Protein AF-A0A7C7DD35-F1 (afdb_monomer)

Foldseek 3Di:
DDDDPVVLVVLVVVLVVVVVVVVVVVVVVCVPFPWDQFAPLSQKTKTWDFDDDDWDQFPVRDIRDGRQTEIEIDGDLLLLLVLQVPPDSDPRSVVVSLVSVLRRLVRLLCCLVPPPSNVSHFKYKYFDLPVVVLVLQVWDKAFDDCPPQLVVLVVVQVSVVSSHHPPDDRDPDGDSGTIMTMDTSVRSNVRDSPDDSPVPPPD

Solvent-accessible surface area (backbone atoms only — not comparable to full-atom values): 11422 Å² total; per-residue (Å²): 135,87,79,56,68,65,58,53,51,52,49,52,52,51,35,52,52,52,50,54,57,45,54,56,50,50,55,59,70,48,60,92,53,70,68,42,66,23,45,93,75,39,34,30,33,36,34,72,43,62,37,80,61,77,74,42,72,45,97,87,68,51,71,50,45,64,62,41,38,26,29,40,52,40,74,37,63,66,56,56,22,65,36,46,51,50,103,47,86,38,70,67,26,56,52,47,52,53,50,34,47,45,45,14,52,54,38,48,45,50,37,41,71,72,36,78,70,34,54,60,36,51,32,40,33,29,81,37,63,56,57,69,61,42,42,61,73,67,29,46,80,44,84,55,62,57,76,77,37,36,61,55,21,51,50,54,50,50,50,54,54,61,50,44,47,89,90,62,78,78,83,81,90,56,64,56,46,37,28,38,34,39,35,46,41,68,58,58,63,67,52,68,91,82,63,89,64,78,69,68,82,83,119

pLDDT: mean 77.62, std 16.75, range [30.3, 97.12]

Mean predicted aligned error: 9.49 Å

Secondary structure (DSSP, 8-state):
----HHHHHHHHHHHHHHHHHHHHHHHHHHTT---EEETTT--EEEEEEE--SS-EE-TTS-EE-TT-EEEEEEE-HHHHHHHH-SSS--HHHHHHHHHHHHHHHHHHHHHHHH-HHHHH--EEEEEES-HHHHHHTT-EEEEPPHHHHHHHHHHHHHHHHHHSPTTPPPPTT--SS-EEEEEEHHHHHH--SSSS-------

Sequence (203 aa):
MHHCGICQILERWFKRLARSAWNGVEARFETGRELIRCGRAGLIRLEPKSYKGPEVTLADGTVVKVGTPVAEMHLDSRKVVEAYGGEQQSIKGVLTLVRDLKESLDWIRAWLLEDPVGRNVRFIFAVTLLEKELRRLGFEIVHLPAWPWLSVGIYMRWLSYLYRPAGSPPPPGSSLVPKQAWMSRERFLSMSSSGNTWKLGLR

Structure (mmCIF, N/CA/C/O backbone):
data_AF-A0A7C7DD35-F1
#
_entry.id   AF-A0A7C7DD35-F1
#
loop_
_atom_site.group_PDB
_atom_site.id
_atom_site.type_symbol
_atom_site.label_atom_id
_atom_site.label_alt_id
_atom_site.label_comp_id
_atom_site.label_asym_id
_atom_site.label_entity_id
_atom_site.label_seq_id
_atom_site.pdbx_PDB_ins_code
_atom_site.Cartn_x
_atom_site.Cartn_y
_atom_site.Cartn_z
_atom_site.occupancy
_atom_site.B_iso_or_equiv
_atom_site.auth_seq_id
_atom_site.auth_comp_id
_atom_site.auth_asym_id
_atom_site.auth_atom_id
_atom_site.pdbx_PDB_model_num
ATOM 1 N N . MET A 1 1 ? 10.285 -11.732 -37.534 1.00 38.03 1 MET A N 1
ATOM 2 C CA . MET A 1 1 ? 9.421 -10.536 -37.399 1.00 38.03 1 MET A CA 1
ATOM 3 C C . MET A 1 1 ? 10.299 -9.326 -37.106 1.00 38.03 1 MET A C 1
ATOM 5 O O . MET A 1 1 ? 10.693 -9.118 -35.964 1.00 38.03 1 MET A O 1
ATOM 9 N N . HIS A 1 2 ? 10.677 -8.585 -38.149 1.00 38.53 2 HIS A N 1
ATOM 10 C CA . HIS A 1 2 ? 11.520 -7.394 -38.039 1.00 38.53 2 HIS A CA 1
ATOM 11 C C . HIS A 1 2 ? 10.771 -6.297 -37.269 1.00 38.53 2 HIS A C 1
ATOM 13 O O . HIS A 1 2 ? 9.760 -5.787 -37.742 1.00 38.53 2 HIS A O 1
ATOM 19 N N . HIS A 1 3 ? 11.236 -5.960 -36.065 1.00 51.09 3 HIS A N 1
ATOM 20 C CA . HIS A 1 3 ? 10.741 -4.794 -35.334 1.00 51.09 3 HIS A CA 1
ATOM 21 C C . HIS A 1 3 ? 11.310 -3.535 -36.001 1.00 51.09 3 HIS A C 1
ATOM 23 O O . HIS A 1 3 ? 12.516 -3.308 -35.986 1.00 51.09 3 HIS A O 1
ATOM 29 N N . CYS A 1 4 ? 10.445 -2.740 -36.632 1.00 60.47 4 CYS A N 1
ATOM 30 C CA . CYS A 1 4 ? 10.819 -1.497 -37.301 1.00 60.47 4 CYS A CA 1
ATOM 31 C C . CYS A 1 4 ? 11.337 -0.470 -36.276 1.00 60.47 4 CYS A C 1
ATOM 33 O O . CYS A 1 4 ? 10.602 -0.070 -35.369 1.00 60.47 4 CYS A O 1
ATOM 35 N N . GLY A 1 5 ? 12.587 -0.015 -36.427 1.00 56.69 5 GLY A N 1
ATOM 36 C CA . GLY A 1 5 ? 13.213 0.962 -35.522 1.00 56.69 5 GLY A CA 1
ATOM 37 C C . GLY A 1 5 ? 12.447 2.289 -35.426 1.00 56.69 5 GLY A C 1
ATOM 38 O O . GLY A 1 5 ? 12.417 2.911 -34.368 1.00 56.69 5 GLY A O 1
ATOM 39 N N . ILE A 1 6 ? 11.729 2.675 -36.485 1.00 63.78 6 ILE A N 1
ATOM 40 C CA . ILE A 1 6 ? 10.878 3.875 -36.510 1.00 63.78 6 ILE A CA 1
ATOM 41 C C . ILE A 1 6 ? 9.661 3.710 -35.587 1.00 63.78 6 ILE A C 1
ATOM 43 O O . ILE A 1 6 ? 9.337 4.632 -34.841 1.00 63.78 6 ILE A O 1
ATOM 47 N N . CYS A 1 7 ? 9.030 2.530 -35.547 1.00 56.62 7 CYS A N 1
ATOM 48 C CA . CYS A 1 7 ? 7.926 2.261 -34.618 1.00 56.62 7 CYS A CA 1
ATOM 49 C C . CYS A 1 7 ? 8.379 2.340 -33.156 1.00 56.62 7 CYS A C 1
ATOM 51 O O . CYS A 1 7 ? 7.660 2.893 -32.329 1.00 56.62 7 CYS A O 1
ATOM 53 N N . GLN A 1 8 ? 9.589 1.864 -32.840 1.00 57.47 8 GLN A N 1
ATOM 54 C CA . GLN A 1 8 ? 10.138 1.965 -31.484 1.00 57.47 8 GLN A CA 1
ATOM 55 C C . GLN A 1 8 ? 10.455 3.411 -31.086 1.00 57.47 8 GLN A C 1
ATOM 57 O O . GLN A 1 8 ? 10.252 3.795 -29.934 1.00 57.47 8 GLN A O 1
ATOM 62 N N . ILE A 1 9 ? 10.934 4.230 -32.026 1.00 61.72 9 ILE A N 1
ATOM 63 C CA . ILE A 1 9 ? 11.191 5.654 -31.787 1.00 61.72 9 ILE A CA 1
ATOM 64 C C . ILE A 1 9 ? 9.869 6.392 -31.547 1.00 61.72 9 ILE A C 1
ATOM 66 O O . ILE A 1 9 ? 9.741 7.095 -30.543 1.00 61.72 9 ILE A O 1
ATOM 70 N N . LEU A 1 10 ? 8.866 6.184 -32.403 1.00 62.69 10 LEU A N 1
ATOM 71 C CA . LEU A 1 10 ? 7.538 6.786 -32.251 1.00 62.69 10 LEU A CA 1
ATOM 72 C C . LEU A 1 10 ? 6.855 6.350 -30.944 1.00 62.69 10 LEU A C 1
ATOM 74 O O . LEU A 1 10 ? 6.297 7.189 -30.238 1.00 62.69 10 LEU A O 1
ATOM 78 N N . GLU A 1 11 ? 6.978 5.077 -30.554 1.00 65.81 11 GLU A N 1
ATOM 79 C CA . GLU A 1 11 ? 6.479 4.570 -29.269 1.00 65.81 11 GLU A CA 1
ATOM 80 C C . GLU A 1 11 ? 7.185 5.243 -28.080 1.00 65.81 11 GLU A C 1
ATOM 82 O O . GLU A 1 11 ? 6.531 5.645 -27.115 1.00 65.81 11 GLU A O 1
ATOM 87 N N . ARG A 1 12 ? 8.513 5.419 -28.142 1.00 65.12 12 ARG A N 1
ATOM 88 C CA . ARG A 1 12 ? 9.279 6.123 -27.099 1.00 65.12 12 ARG A CA 1
ATOM 89 C C . ARG A 1 12 ? 8.830 7.580 -26.961 1.00 65.12 12 ARG A C 1
ATOM 91 O O . ARG A 1 12 ? 8.668 8.046 -25.832 1.00 65.12 12 ARG A O 1
ATOM 98 N N . TRP A 1 13 ? 8.607 8.289 -28.068 1.00 64.81 13 TRP A N 1
ATOM 99 C CA . TRP A 1 13 ? 8.109 9.671 -28.059 1.00 64.81 13 TRP A CA 1
ATOM 100 C C . TRP A 1 13 ? 6.686 9.770 -27.510 1.00 64.81 13 TRP A C 1
ATOM 102 O O . TRP A 1 13 ? 6.440 10.569 -26.604 1.00 64.81 13 TRP A O 1
ATOM 112 N N . PHE A 1 14 ? 5.783 8.903 -27.969 1.00 70.94 14 PHE A N 1
ATOM 113 C CA . PHE A 1 14 ? 4.421 8.818 -27.448 1.00 70.94 14 PHE A CA 1
ATOM 114 C C . PHE A 1 14 ? 4.409 8.542 -25.940 1.00 70.94 14 PHE A C 1
ATOM 116 O O . PHE A 1 14 ? 3.783 9.284 -25.186 1.00 70.94 14 PHE A O 1
ATOM 123 N N . LYS A 1 15 ? 5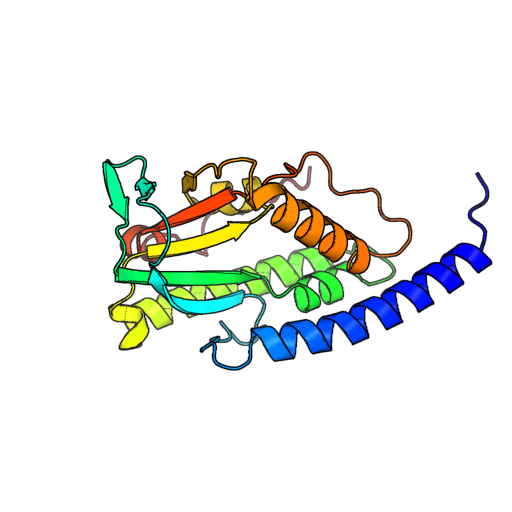.163 7.539 -25.467 1.00 67.38 15 LYS A N 1
ATOM 124 C CA . LYS A 1 15 ? 5.264 7.220 -24.034 1.00 67.38 15 LYS A CA 1
ATOM 125 C C . LYS A 1 15 ? 5.837 8.384 -23.226 1.00 67.38 15 LYS A C 1
ATOM 127 O O . LYS A 1 15 ? 5.373 8.629 -22.117 1.00 67.38 15 LYS A O 1
ATOM 132 N N . ARG A 1 16 ? 6.824 9.122 -23.750 1.00 68.44 16 ARG A N 1
ATOM 133 C CA . ARG A 1 16 ? 7.363 10.323 -23.081 1.00 68.44 16 ARG A CA 1
ATOM 134 C C . ARG A 1 16 ? 6.305 11.417 -22.936 1.00 68.44 16 ARG A C 1
ATOM 136 O O . ARG A 1 16 ? 6.149 11.938 -21.834 1.00 68.44 16 ARG A O 1
ATOM 143 N N . LEU A 1 17 ? 5.574 11.727 -24.007 1.00 68.69 17 LEU A N 1
ATOM 144 C CA . LEU A 1 17 ? 4.510 12.736 -23.986 1.00 68.69 17 LEU A CA 1
ATOM 145 C C . LEU A 1 17 ? 3.353 12.316 -23.071 1.00 68.69 17 LEU A C 1
ATOM 147 O O . LEU A 1 17 ? 2.938 13.097 -22.218 1.00 68.69 17 LEU A O 1
ATOM 151 N N . ALA A 1 18 ? 2.906 11.063 -23.170 1.00 68.94 18 ALA A N 1
ATOM 152 C CA . ALA A 1 18 ? 1.851 10.509 -22.328 1.00 68.94 18 ALA A CA 1
ATOM 153 C C . ALA A 1 18 ? 2.235 10.508 -20.840 1.00 68.94 18 ALA A C 1
ATOM 155 O O . ALA A 1 18 ? 1.423 10.908 -20.012 1.00 68.94 18 ALA A O 1
ATOM 156 N N . ARG A 1 19 ? 3.479 10.145 -20.487 1.00 67.12 19 ARG A N 1
ATOM 157 C CA . ARG A 1 19 ? 3.974 10.239 -19.100 1.00 67.12 19 ARG A CA 1
ATOM 158 C C . ARG A 1 19 ? 4.016 11.679 -18.594 1.00 67.12 19 ARG A C 1
ATOM 160 O O . ARG A 1 19 ? 3.663 11.920 -17.449 1.00 67.12 19 ARG A O 1
ATOM 167 N N . SER A 1 20 ? 4.427 12.632 -19.431 1.00 66.56 20 SER A N 1
ATOM 168 C CA . SER A 1 20 ? 4.453 14.050 -19.051 1.00 66.56 20 SER A CA 1
ATOM 169 C C . SER A 1 20 ? 3.045 14.589 -18.779 1.00 66.56 20 SER A C 1
ATOM 171 O O . SER A 1 20 ? 2.794 15.167 -17.723 1.00 66.56 20 SER A O 1
ATOM 173 N N . ALA A 1 21 ? 2.101 14.321 -19.688 1.00 62.81 21 ALA A N 1
ATOM 174 C CA . ALA A 1 21 ? 0.696 14.686 -19.514 1.00 62.81 21 ALA A CA 1
ATOM 175 C C . ALA A 1 21 ? 0.090 14.021 -18.268 1.00 62.81 21 ALA A C 1
ATOM 177 O O . ALA A 1 21 ? -0.607 14.665 -17.485 1.00 62.81 21 ALA A O 1
ATOM 178 N N . TRP A 1 22 ? 0.420 12.749 -18.045 1.00 66.75 22 TRP A N 1
ATOM 179 C CA . TRP A 1 22 ? -0.024 11.992 -16.885 1.00 66.75 22 TRP A CA 1
ATOM 180 C C . TRP A 1 22 ? 0.507 12.558 -15.561 1.00 66.75 22 TRP A C 1
ATOM 182 O O . TRP A 1 22 ? -0.261 12.723 -14.618 1.00 66.75 22 TRP A O 1
ATOM 192 N N . ASN A 1 23 ? 1.780 12.953 -15.504 1.00 64.75 23 ASN A N 1
ATOM 193 C CA . ASN A 1 23 ? 2.362 13.577 -14.315 1.00 64.75 23 ASN A CA 1
ATOM 194 C C . ASN A 1 23 ? 1.616 14.861 -13.905 1.00 64.75 23 ASN A C 1
ATOM 196 O O . ASN A 1 23 ? 1.518 15.154 -12.715 1.00 64.75 23 ASN A O 1
ATOM 200 N N . GLY A 1 24 ? 1.080 15.610 -14.876 1.00 58.94 24 GLY A N 1
ATOM 201 C CA . GLY A 1 24 ? 0.240 16.783 -14.618 1.00 58.94 24 GLY A CA 1
ATOM 202 C C . GLY A 1 24 ? -1.140 16.429 -14.052 1.00 58.94 24 GLY A C 1
ATOM 203 O O . GLY A 1 24 ? -1.655 17.144 -13.194 1.00 58.94 24 GLY A O 1
ATOM 204 N N . VAL A 1 25 ? -1.721 15.305 -14.484 1.00 61.03 25 VAL A N 1
ATOM 205 C CA . VAL A 1 25 ? -2.982 14.772 -13.944 1.00 61.03 25 VAL A CA 1
ATOM 206 C C . VAL A 1 25 ? -2.782 14.246 -12.521 1.00 61.03 25 VAL A C 1
ATOM 208 O O . VAL A 1 25 ? -3.552 14.619 -11.639 1.00 61.03 25 VAL A O 1
ATOM 211 N N . GLU A 1 26 ? -1.720 13.472 -12.265 1.00 62.16 26 GLU A N 1
ATOM 212 C CA . GLU A 1 26 ? -1.330 13.043 -10.911 1.00 62.16 26 GLU A CA 1
ATOM 213 C C . GLU A 1 26 ? -1.175 14.241 -9.977 1.00 62.16 26 GLU A C 1
ATOM 215 O O . GLU A 1 26 ? -1.833 14.283 -8.945 1.00 62.16 26 GLU A O 1
ATOM 220 N N . ALA A 1 27 ? -0.409 15.264 -10.374 1.00 60.44 27 ALA A N 1
ATOM 221 C CA . ALA A 1 27 ? -0.212 16.460 -9.554 1.00 60.44 27 ALA A CA 1
ATOM 222 C C . ALA A 1 27 ? -1.542 17.136 -9.165 1.00 60.44 27 ALA A C 1
ATOM 224 O O . ALA A 1 27 ? -1.690 17.649 -8.055 1.00 60.44 27 ALA A O 1
ATOM 225 N N . ARG A 1 28 ? -2.542 17.092 -10.054 1.00 56.91 28 ARG A N 1
ATOM 226 C CA . ARG A 1 28 ? -3.875 17.658 -9.819 1.00 56.91 28 ARG A CA 1
ATOM 227 C C . ARG A 1 28 ? -4.762 16.769 -8.935 1.00 56.91 28 ARG A C 1
ATOM 229 O O . ARG A 1 28 ? -5.548 17.306 -8.166 1.00 56.91 28 ARG A O 1
ATOM 236 N N . PHE A 1 29 ? -4.620 15.443 -9.000 1.00 56.66 29 PHE A N 1
ATOM 237 C CA . PHE A 1 29 ? -5.298 14.492 -8.099 1.00 56.66 29 PHE A CA 1
ATOM 238 C C . PHE A 1 29 ? -4.679 14.434 -6.696 1.00 56.66 29 PHE A C 1
ATOM 240 O O . PHE A 1 29 ? -5.382 14.147 -5.725 1.00 56.66 29 PHE A O 1
ATOM 247 N N . GLU A 1 30 ? -3.376 14.688 -6.599 1.00 61.09 30 GLU A N 1
ATOM 248 C CA . GLU A 1 30 ? -2.624 14.789 -5.344 1.00 61.09 30 GLU A CA 1
ATOM 249 C C . GLU A 1 30 ? -2.882 16.125 -4.630 1.00 61.09 30 GLU A C 1
ATOM 251 O O . GLU A 1 30 ? -2.682 16.232 -3.421 1.00 61.09 30 GLU A O 1
ATOM 256 N N . THR A 1 31 ? -3.372 17.139 -5.351 1.00 55.72 31 THR A N 1
ATOM 257 C CA . THR A 1 31 ? -3.719 18.441 -4.774 1.00 55.72 31 THR A CA 1
ATOM 258 C C . THR A 1 31 ? -4.831 18.269 -3.733 1.00 55.72 31 THR A C 1
ATOM 260 O O . THR A 1 31 ? -5.957 17.902 -4.064 1.00 55.72 31 THR A O 1
ATOM 263 N N . GLY A 1 32 ? -4.510 18.538 -2.464 1.00 60.88 32 GLY A N 1
ATOM 264 C CA . GLY A 1 32 ? -5.439 18.403 -1.336 1.00 60.88 32 GLY A CA 1
ATOM 265 C C . GLY A 1 32 ? -5.465 17.021 -0.673 1.00 60.88 32 GLY A C 1
ATOM 266 O O . GLY A 1 32 ? -6.264 16.820 0.240 1.00 60.88 32 GLY A O 1
ATOM 267 N N . ARG A 1 33 ? -4.606 16.079 -1.091 1.00 71.00 33 ARG A N 1
ATOM 268 C CA . ARG A 1 33 ? -4.376 14.817 -0.370 1.00 71.00 33 ARG A CA 1
ATOM 269 C C . ARG A 1 33 ? -3.113 14.915 0.472 1.00 71.00 33 ARG A C 1
ATOM 271 O O . ARG A 1 33 ? -2.061 15.317 -0.020 1.00 71.00 33 ARG A O 1
ATOM 278 N N . GLU A 1 34 ? -3.200 14.490 1.724 1.00 76.38 34 GLU A N 1
ATOM 279 C CA . GLU A 1 34 ? -2.037 14.371 2.599 1.00 76.38 34 GLU A CA 1
ATOM 280 C C . GLU A 1 34 ? -1.314 13.050 2.298 1.00 76.38 34 GLU A C 1
ATOM 282 O O . GLU A 1 34 ? -1.583 12.010 2.896 1.00 76.38 34 GLU A O 1
ATOM 287 N N . LEU A 1 35 ? -0.447 13.076 1.280 1.00 84.00 35 LEU A N 1
ATOM 288 C CA . LEU A 1 35 ? 0.368 11.926 0.892 1.00 84.00 35 LEU A CA 1
ATOM 289 C C . LEU A 1 35 ? 1.715 11.956 1.607 1.00 84.00 35 LEU A C 1
ATOM 291 O O . LEU A 1 35 ? 2.578 12.790 1.324 1.00 84.00 35 LEU A O 1
ATOM 295 N N . ILE A 1 36 ? 1.919 10.984 2.484 1.00 89.75 36 ILE A N 1
ATOM 296 C CA . ILE A 1 36 ? 3.150 10.806 3.244 1.00 89.75 36 ILE A CA 1
ATOM 297 C C . ILE A 1 36 ? 4.087 9.896 2.451 1.00 89.75 36 ILE A C 1
ATOM 299 O O . ILE A 1 36 ? 3.720 8.785 2.069 1.00 89.75 36 ILE A O 1
ATOM 303 N N . ARG A 1 37 ? 5.316 10.351 2.192 1.00 89.81 37 ARG A N 1
ATOM 304 C CA . ARG A 1 37 ? 6.352 9.515 1.567 1.00 89.81 37 ARG A CA 1
ATOM 305 C C . ARG A 1 37 ? 6.958 8.587 2.613 1.00 89.81 37 ARG A C 1
ATOM 307 O O . ARG A 1 37 ? 7.508 9.059 3.604 1.00 89.81 37 ARG A O 1
ATOM 314 N N . CYS A 1 38 ? 6.884 7.281 2.375 1.00 90.69 38 CYS A N 1
ATOM 315 C CA . CYS A 1 38 ? 7.353 6.284 3.331 1.00 90.69 38 CYS A CA 1
ATOM 316 C C . CYS A 1 38 ? 8.806 5.890 3.053 1.00 90.69 38 CYS A C 1
ATOM 318 O O . CYS A 1 38 ? 9.100 5.231 2.050 1.00 90.69 38 CYS A O 1
ATOM 320 N N . GLY A 1 39 ? 9.708 6.242 3.969 1.00 88.88 39 GLY A N 1
ATOM 321 C CA . GLY A 1 39 ? 11.139 5.960 3.846 1.00 88.88 39 GLY A CA 1
ATOM 322 C C . GLY A 1 39 ? 11.851 6.866 2.837 1.00 88.88 39 GLY A C 1
ATOM 323 O O . GLY A 1 39 ? 11.234 7.700 2.169 1.00 88.88 39 GLY A O 1
ATOM 324 N N . ARG A 1 40 ? 13.174 6.710 2.710 1.00 86.94 40 ARG A N 1
ATOM 325 C CA . ARG A 1 40 ? 13.992 7.590 1.854 1.00 86.94 40 ARG A CA 1
ATOM 326 C C . ARG A 1 40 ? 13.767 7.333 0.370 1.00 86.94 40 ARG A C 1
ATOM 328 O O . ARG A 1 40 ? 13.779 8.274 -0.418 1.00 86.94 40 ARG A O 1
ATOM 335 N N . ALA A 1 41 ? 13.543 6.075 -0.004 1.00 83.56 41 ALA A N 1
ATOM 336 C CA . ALA A 1 41 ? 13.279 5.697 -1.389 1.00 83.56 41 ALA A CA 1
ATOM 337 C C . ALA A 1 41 ? 11.935 6.239 -1.911 1.00 83.56 41 ALA A C 1
ATOM 339 O O . ALA A 1 41 ? 11.797 6.494 -3.109 1.00 83.56 41 ALA A O 1
ATOM 340 N N . GLY A 1 42 ? 10.952 6.426 -1.018 1.00 86.62 42 GLY A N 1
ATOM 341 C CA . GLY A 1 42 ? 9.623 6.929 -1.367 1.00 86.62 42 GLY A CA 1
ATOM 342 C C . GLY A 1 42 ? 8.851 6.021 -2.329 1.00 86.62 42 GLY A C 1
ATOM 343 O O . GLY A 1 42 ? 8.047 6.521 -3.111 1.00 86.62 42 GLY A O 1
ATOM 344 N N . LEU A 1 43 ? 9.111 4.707 -2.307 1.00 88.62 43 LEU A N 1
ATOM 345 C CA . LEU A 1 43 ? 8.428 3.740 -3.172 1.00 88.62 43 LEU A CA 1
ATOM 346 C C . LEU A 1 43 ? 6.942 3.614 -2.815 1.00 88.62 43 LEU A C 1
ATOM 348 O O . LEU A 1 43 ? 6.110 3.445 -3.703 1.00 88.62 43 LEU A O 1
ATOM 352 N N . ILE A 1 44 ? 6.610 3.698 -1.526 1.00 91.50 44 ILE A N 1
ATOM 353 C CA . ILE A 1 44 ? 5.228 3.756 -1.053 1.00 91.50 44 ILE A CA 1
ATOM 354 C C . ILE A 1 44 ? 4.880 5.186 -0.648 1.00 91.50 44 ILE A C 1
ATOM 356 O O . ILE A 1 44 ? 5.658 5.871 0.026 1.00 91.50 44 ILE A O 1
ATOM 360 N N . ARG A 1 45 ? 3.668 5.598 -1.020 1.00 92.00 45 ARG A N 1
ATOM 361 C CA . ARG A 1 45 ? 2.995 6.777 -0.481 1.00 92.00 45 ARG A CA 1
ATOM 362 C C . ARG A 1 45 ? 1.786 6.339 0.331 1.00 92.00 45 ARG A C 1
ATOM 364 O O . ARG A 1 45 ? 1.032 5.473 -0.107 1.00 92.00 45 ARG A O 1
ATOM 371 N N . LEU A 1 46 ? 1.608 6.938 1.498 1.00 93.44 46 LEU A N 1
ATOM 372 C CA . LEU A 1 46 ? 0.520 6.620 2.410 1.00 93.44 46 LEU A CA 1
ATOM 373 C C . LEU A 1 46 ? -0.450 7.795 2.497 1.00 93.44 46 LEU A C 1
ATOM 375 O O . LEU A 1 46 ? -0.020 8.935 2.639 1.00 93.44 46 LEU A O 1
ATOM 379 N N . GLU A 1 47 ? -1.744 7.511 2.420 1.00 94.25 47 GLU A N 1
ATOM 380 C CA . GLU A 1 47 ? -2.820 8.495 2.555 1.00 94.25 47 GLU A CA 1
ATOM 381 C C . GLU A 1 47 ? -3.672 8.147 3.787 1.00 94.25 47 GLU A C 1
ATOM 383 O O . GLU A 1 47 ? -4.575 7.303 3.690 1.00 94.25 47 GLU A O 1
ATOM 388 N N . PRO A 1 48 ? -3.401 8.745 4.960 1.00 94.94 48 PRO A N 1
ATOM 389 C CA . PRO A 1 48 ? -4.275 8.618 6.119 1.00 94.94 48 PRO A CA 1
ATOM 390 C C . PRO A 1 48 ? -5.614 9.305 5.841 1.00 94.94 48 PRO A C 1
ATOM 392 O O . PRO A 1 48 ? -5.656 10.456 5.409 1.00 94.94 48 PRO A O 1
ATOM 395 N N . LYS A 1 49 ? -6.727 8.610 6.079 1.00 93.94 49 LYS A N 1
ATOM 396 C CA . LYS A 1 49 ? -8.073 9.158 5.869 1.00 93.94 49 LYS A CA 1
ATOM 397 C C . LYS A 1 49 ? -9.151 8.393 6.622 1.00 93.94 49 LYS A C 1
ATOM 399 O O . LYS A 1 49 ? -8.959 7.265 7.061 1.00 93.94 49 LYS A O 1
ATOM 404 N N . SER A 1 50 ? -10.340 8.979 6.696 1.00 94.50 50 SER A N 1
ATOM 405 C CA . SER A 1 50 ? -11.552 8.249 7.069 1.00 94.50 50 SER A CA 1
ATOM 406 C C . SER A 1 50 ? -12.077 7.453 5.876 1.00 94.50 50 SER A C 1
ATOM 408 O O . SER A 1 50 ? -12.234 7.995 4.778 1.00 94.50 50 SER A O 1
ATOM 410 N N . TYR A 1 51 ? -12.378 6.174 6.087 1.00 93.75 51 TYR A N 1
ATOM 411 C CA . TYR A 1 51 ? -12.940 5.304 5.062 1.00 93.75 51 TYR A CA 1
ATOM 412 C C . TYR A 1 51 ? -14.325 5.796 4.611 1.00 93.75 51 TYR A C 1
ATOM 414 O O . TYR A 1 51 ? -15.172 6.125 5.438 1.00 93.75 51 TYR A O 1
ATOM 422 N N . LYS A 1 52 ? -14.559 5.850 3.295 1.00 88.62 52 LYS A N 1
ATOM 423 C CA . LYS A 1 52 ? -15.817 6.333 2.684 1.00 88.62 52 LYS A CA 1
ATOM 424 C C . LYS A 1 52 ? -16.474 5.312 1.743 1.00 88.62 52 LYS A C 1
ATOM 426 O O . LYS A 1 52 ? -17.422 5.656 1.048 1.00 88.62 52 LYS A O 1
ATOM 431 N N . GLY A 1 53 ? -15.933 4.096 1.658 1.00 86.00 53 GLY A N 1
ATOM 432 C CA . GLY A 1 53 ? -16.444 3.052 0.768 1.00 86.00 53 GLY A CA 1
ATOM 433 C C . GLY A 1 53 ? -17.542 2.188 1.407 1.00 86.00 53 GLY A C 1
ATOM 434 O O . GLY A 1 53 ? -17.895 2.405 2.567 1.00 86.00 53 GLY A O 1
ATOM 435 N N . PRO A 1 54 ? -18.065 1.193 0.664 1.00 88.00 54 PRO A N 1
ATOM 436 C CA . PRO A 1 54 ? -18.997 0.191 1.187 1.00 88.00 54 PRO A CA 1
ATOM 437 C C . PRO A 1 54 ? -18.398 -0.582 2.364 1.00 88.00 54 PRO A C 1
ATOM 439 O O . PRO A 1 54 ? -17.179 -0.711 2.439 1.00 88.00 54 PRO A O 1
ATOM 442 N N . GLU A 1 55 ? -19.226 -1.130 3.253 1.00 92.69 55 GLU A N 1
ATOM 443 C CA . GLU A 1 55 ? -18.713 -1.970 4.339 1.00 92.69 55 GLU A CA 1
ATOM 444 C C . GLU A 1 55 ? -17.897 -3.149 3.791 1.00 92.69 55 GLU A C 1
ATOM 446 O O . GLU A 1 55 ? -18.277 -3.790 2.808 1.00 92.69 55 GLU A O 1
ATOM 451 N N . VAL A 1 56 ? -16.758 -3.411 4.430 1.00 91.69 56 VAL A N 1
ATOM 452 C CA . VAL A 1 56 ? -15.872 -4.523 4.078 1.00 91.69 56 VAL A CA 1
ATOM 453 C C . VAL A 1 56 ? -15.770 -5.454 5.271 1.00 91.69 56 VAL A C 1
ATOM 455 O O . VAL A 1 56 ? -15.326 -5.041 6.338 1.00 91.69 56 VAL A O 1
ATOM 458 N N . THR A 1 57 ? -16.158 -6.712 5.084 1.00 92.06 57 THR A N 1
ATOM 459 C CA . THR A 1 57 ? -15.971 -7.768 6.082 1.00 92.06 57 THR A CA 1
ATOM 460 C C . THR A 1 57 ? -14.692 -8.531 5.772 1.00 92.06 57 THR A C 1
ATOM 462 O O . THR A 1 57 ? -14.551 -9.080 4.680 1.00 92.06 57 THR A O 1
ATOM 465 N N . LEU A 1 58 ? -13.773 -8.540 6.732 1.00 90.69 58 LEU A N 1
ATOM 466 C CA . LEU A 1 58 ? -12.540 -9.316 6.691 1.00 90.69 58 LEU A CA 1
ATOM 467 C C . LEU A 1 58 ? -12.800 -10.771 7.115 1.00 90.69 58 LEU A C 1
ATOM 469 O O . LEU A 1 58 ? -13.832 -11.089 7.711 1.00 90.69 58 LEU A O 1
ATOM 473 N N . ALA A 1 59 ? -11.856 -11.662 6.837 1.00 86.31 59 ALA A N 1
ATOM 474 C CA . ALA A 1 59 ? -11.972 -13.104 7.032 1.00 86.31 59 ALA A CA 1
ATOM 475 C C . ALA A 1 59 ? -12.117 -13.503 8.507 1.00 86.31 59 ALA A C 1
ATOM 477 O O . ALA A 1 59 ? -12.640 -14.574 8.802 1.00 86.31 59 ALA A O 1
ATOM 478 N N . ASP A 1 60 ? -11.674 -12.648 9.428 1.00 84.75 60 ASP A N 1
ATOM 479 C CA . ASP A 1 60 ? -11.851 -12.812 10.874 1.00 84.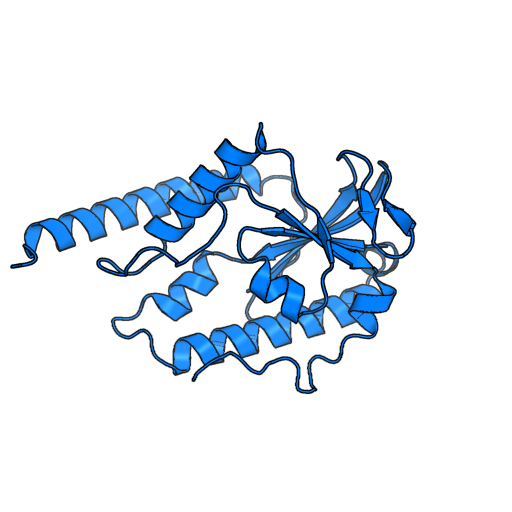75 60 ASP A CA 1
ATOM 480 C C . ASP A 1 60 ? -13.204 -12.278 11.392 1.00 84.75 60 ASP A C 1
ATOM 482 O O . ASP A 1 60 ? -13.460 -12.303 12.595 1.00 84.75 60 ASP A O 1
ATOM 486 N N . GLY A 1 61 ? -14.077 -11.805 10.497 1.00 87.75 61 GLY A N 1
ATOM 487 C CA . GLY A 1 61 ? -15.372 -11.208 10.826 1.00 87.75 61 GLY A CA 1
ATOM 488 C C . GLY A 1 61 ? -15.306 -9.714 11.152 1.00 87.75 61 GLY A C 1
ATOM 489 O O . GLY A 1 61 ? -16.347 -9.098 11.393 1.00 87.75 61 GLY A O 1
ATOM 490 N N . THR A 1 62 ? -14.120 -9.100 11.137 1.00 90.56 62 THR A N 1
ATOM 491 C CA . THR A 1 62 ? -13.971 -7.660 11.369 1.00 90.56 62 THR A CA 1
ATOM 492 C C . THR A 1 62 ? -14.644 -6.867 10.255 1.00 90.56 62 THR A C 1
ATOM 494 O O . THR A 1 62 ? -14.375 -7.078 9.076 1.00 90.56 62 THR A O 1
ATOM 497 N N . VAL A 1 63 ? -15.493 -5.906 10.625 1.00 93.44 63 VAL A N 1
ATOM 498 C CA . VAL A 1 63 ? -16.196 -5.043 9.667 1.00 93.44 63 VAL A CA 1
ATOM 499 C C . VAL A 1 63 ? -15.564 -3.655 9.638 1.00 93.44 63 VAL A C 1
ATOM 501 O O . VAL A 1 63 ? -15.569 -2.933 10.639 1.00 93.44 63 VAL A O 1
ATOM 504 N N . VAL A 1 64 ? -15.062 -3.257 8.472 1.00 94.62 64 VAL A N 1
ATOM 505 C CA . VAL A 1 64 ? -14.604 -1.895 8.192 1.00 94.62 64 VAL A CA 1
ATOM 506 C C . VAL A 1 64 ? -15.800 -1.062 7.740 1.00 94.62 64 VAL A C 1
ATOM 508 O O . VAL A 1 64 ? -16.370 -1.298 6.675 1.00 94.62 64 VAL A O 1
ATOM 511 N N . LYS A 1 65 ? -16.176 -0.074 8.556 1.00 95.25 65 LYS A N 1
ATOM 512 C CA . LYS A 1 65 ? -17.332 0.804 8.320 1.00 95.25 65 LYS A CA 1
ATOM 513 C C . LYS A 1 65 ? -16.914 2.186 7.843 1.00 95.25 65 LYS A C 1
ATOM 515 O O . LYS A 1 65 ? -15.776 2.610 8.064 1.00 95.25 65 LYS A O 1
ATOM 520 N N . VAL A 1 66 ? -17.850 2.920 7.246 1.00 95.19 66 VAL A N 1
ATOM 521 C CA . VAL A 1 66 ? -17.668 4.345 6.932 1.00 95.19 66 VAL A CA 1
ATOM 522 C C . VAL A 1 66 ? -17.215 5.104 8.185 1.00 95.19 66 VAL A C 1
ATOM 524 O O . VAL A 1 66 ? -17.693 4.848 9.288 1.00 95.19 66 VAL A O 1
ATOM 527 N N . GLY A 1 67 ? -16.252 6.008 8.023 1.00 94.25 67 GLY A N 1
ATOM 528 C CA . GLY A 1 67 ? -15.646 6.771 9.114 1.00 94.25 67 GLY A CA 1
ATOM 529 C C . GLY A 1 67 ? -14.457 6.082 9.788 1.00 94.25 67 GLY A C 1
ATOM 530 O O . GLY A 1 67 ? -13.694 6.760 10.472 1.00 94.25 67 GLY A O 1
ATOM 531 N N . THR A 1 68 ? -14.238 4.780 9.559 1.00 96.69 68 THR A N 1
ATOM 532 C CA . THR A 1 68 ? -13.090 4.060 10.137 1.00 96.69 68 THR A CA 1
ATOM 533 C C . THR A 1 68 ? -11.777 4.727 9.712 1.00 96.69 68 THR A C 1
ATOM 535 O O . THR A 1 68 ? -11.580 4.930 8.511 1.00 96.69 68 THR A O 1
ATOM 538 N N . PRO A 1 69 ? -10.868 5.063 10.646 1.00 97.12 69 PRO A N 1
ATOM 539 C CA . PRO A 1 69 ? -9.552 5.581 10.296 1.00 97.12 69 PRO A CA 1
ATOM 540 C C . PRO A 1 69 ? -8.726 4.514 9.577 1.00 97.12 69 PRO A C 1
ATOM 542 O O . PRO A 1 69 ? -8.483 3.425 10.109 1.00 97.12 69 PRO A O 1
ATOM 545 N N . VAL A 1 70 ? -8.294 4.825 8.364 1.00 96.94 70 VAL A N 1
ATOM 546 C CA . VAL A 1 70 ? -7.536 3.926 7.496 1.00 96.94 70 VAL A CA 1
ATOM 547 C C . VAL A 1 70 ? -6.347 4.653 6.887 1.00 96.94 70 VAL A C 1
ATOM 549 O O . VAL A 1 70 ? -6.333 5.878 6.788 1.00 96.94 70 VAL A O 1
ATOM 552 N N . ALA A 1 71 ? -5.357 3.891 6.445 1.00 96.56 71 ALA A N 1
ATOM 553 C CA . ALA A 1 71 ? -4.259 4.393 5.639 1.00 96.56 71 ALA A CA 1
ATOM 554 C C . ALA A 1 71 ? -4.273 3.683 4.284 1.00 96.56 71 ALA A C 1
ATOM 556 O O . ALA A 1 71 ? -4.104 2.462 4.220 1.00 96.56 71 ALA A O 1
ATOM 557 N N . GLU A 1 72 ? -4.508 4.431 3.204 1.00 95.31 72 GLU A N 1
ATOM 558 C CA . GLU A 1 72 ? -4.406 3.868 1.857 1.00 95.31 72 GLU A CA 1
ATOM 559 C C . GLU A 1 72 ? -2.950 3.872 1.398 1.00 95.31 72 GLU A C 1
ATOM 561 O O . GLU A 1 72 ? -2.274 4.899 1.416 1.00 95.31 72 GLU A O 1
ATOM 566 N N . MET A 1 73 ? -2.476 2.705 0.989 1.00 94.06 73 MET A N 1
ATOM 567 C CA . MET A 1 73 ? -1.131 2.467 0.510 1.00 94.06 73 MET A CA 1
ATOM 568 C C . MET A 1 73 ? -1.108 2.524 -1.016 1.00 94.06 73 MET A C 1
ATOM 570 O O . MET A 1 73 ? -1.730 1.707 -1.697 1.00 94.06 73 MET A O 1
ATOM 574 N N . HIS A 1 74 ? -0.325 3.458 -1.544 1.00 89.69 74 HIS A N 1
ATOM 575 C CA . HIS A 1 74 ? -0.123 3.673 -2.972 1.00 89.69 74 HIS A CA 1
ATOM 576 C C . HIS A 1 74 ? 1.316 3.338 -3.352 1.00 89.69 74 HIS A C 1
ATOM 578 O O . HIS A 1 74 ? 2.257 3.711 -2.653 1.00 89.69 74 HIS A O 1
ATOM 584 N N . LEU A 1 75 ? 1.494 2.653 -4.479 1.00 85.50 75 LEU A N 1
ATOM 585 C CA . LEU A 1 75 ? 2.813 2.365 -5.038 1.00 85.50 75 LEU A CA 1
ATOM 586 C C . LEU A 1 75 ? 3.203 3.470 -6.024 1.00 85.50 75 LEU A C 1
ATOM 588 O O . LEU A 1 75 ? 2.449 3.757 -6.954 1.00 85.50 75 LEU A O 1
ATOM 592 N N . ASP A 1 76 ? 4.385 4.060 -5.854 1.00 83.00 76 ASP A N 1
ATOM 593 C CA . ASP A 1 76 ? 4.902 5.068 -6.777 1.00 83.00 76 ASP A CA 1
ATOM 594 C C . ASP A 1 76 ? 5.321 4.404 -8.096 1.00 83.00 76 ASP A C 1
ATOM 596 O O . ASP A 1 76 ? 6.374 3.768 -8.220 1.00 83.00 76 ASP A O 1
ATOM 600 N N . SER A 1 77 ? 4.459 4.551 -9.099 1.00 73.00 77 SER A N 1
ATOM 601 C CA . SER A 1 77 ? 4.643 3.974 -10.427 1.00 73.00 77 SER A CA 1
ATOM 602 C C . SER A 1 77 ? 5.938 4.450 -11.093 1.00 73.00 77 SER A C 1
ATOM 604 O O . SER A 1 77 ? 6.566 3.669 -11.807 1.00 73.00 77 SER A O 1
ATOM 606 N N . ARG A 1 78 ? 6.405 5.678 -10.823 1.00 73.19 78 ARG A N 1
ATOM 607 C CA . ARG A 1 78 ? 7.645 6.220 -11.404 1.00 73.19 78 ARG A CA 1
ATOM 608 C C . ARG A 1 78 ? 8.862 5.483 -10.860 1.00 73.19 78 ARG A C 1
ATOM 610 O O . ARG A 1 78 ? 9.740 5.125 -11.639 1.00 7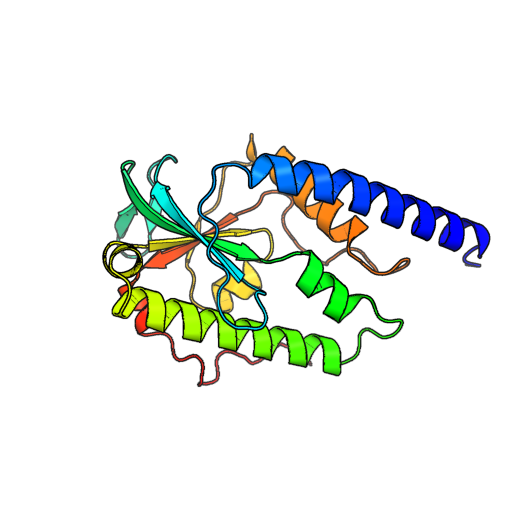3.19 78 ARG A O 1
ATOM 617 N N . LYS A 1 79 ? 8.880 5.172 -9.560 1.00 77.12 79 LYS A N 1
ATOM 618 C CA . LYS A 1 79 ? 9.961 4.396 -8.923 1.00 77.12 79 LYS A CA 1
ATOM 619 C C . LYS A 1 79 ? 10.032 2.962 -9.425 1.00 77.12 79 LYS A C 1
ATOM 621 O O . LYS A 1 79 ? 11.115 2.463 -9.728 1.00 77.12 79 LYS A O 1
ATOM 626 N N . VAL A 1 80 ? 8.873 2.327 -9.588 1.00 73.50 80 VAL A N 1
ATOM 627 C CA . VAL A 1 80 ? 8.783 1.004 -10.221 1.00 73.50 80 VAL A CA 1
ATOM 628 C C . VAL A 1 80 ? 9.401 1.053 -11.621 1.00 73.50 80 VAL A C 1
ATOM 630 O O . VAL A 1 80 ? 10.190 0.191 -11.994 1.00 73.50 80 VAL A O 1
ATOM 633 N N . VAL A 1 81 ? 9.109 2.100 -12.383 1.00 67.50 81 VAL A N 1
ATOM 634 C CA . VAL A 1 81 ? 9.593 2.262 -13.760 1.00 67.50 81 VAL A CA 1
ATOM 635 C C . VAL A 1 81 ? 11.065 2.565 -13.838 1.00 67.50 81 VAL A C 1
ATOM 637 O O . VAL A 1 81 ? 11.731 1.992 -14.685 1.00 67.50 81 VAL A O 1
ATOM 640 N N . GLU A 1 82 ? 11.590 3.434 -12.983 1.00 69.31 82 GLU A N 1
ATOM 641 C CA . GLU A 1 82 ? 13.027 3.709 -12.908 1.00 69.31 82 GLU A CA 1
ATOM 642 C C . GLU A 1 82 ? 13.813 2.409 -12.684 1.00 69.31 82 GLU A C 1
ATOM 644 O O . GLU A 1 82 ? 14.829 2.177 -13.339 1.00 69.31 82 GLU A O 1
ATOM 649 N N . ALA A 1 83 ? 13.291 1.512 -11.844 1.00 65.31 83 ALA A N 1
ATOM 650 C CA . ALA A 1 83 ? 13.916 0.224 -11.572 1.00 65.31 83 ALA A CA 1
ATOM 651 C C . ALA A 1 83 ? 13.789 -0.804 -12.717 1.00 65.31 83 ALA A C 1
ATOM 653 O O . ALA A 1 83 ? 14.685 -1.633 -12.883 1.00 65.31 83 ALA A O 1
ATOM 654 N N . TYR A 1 84 ? 12.713 -0.761 -13.515 1.00 57.66 84 TYR A N 1
ATOM 655 C CA . TYR A 1 84 ? 12.487 -1.672 -14.656 1.00 57.66 84 TYR A CA 1
ATOM 656 C C . TYR A 1 84 ? 12.852 -1.080 -16.032 1.00 57.66 84 TYR A C 1
ATOM 658 O O . TYR A 1 84 ? 12.841 -1.801 -17.026 1.00 57.66 84 TYR A O 1
ATOM 666 N N . GLY A 1 85 ? 13.132 0.221 -16.110 1.00 53.00 85 GLY A N 1
ATOM 667 C CA . GLY A 1 85 ? 13.188 1.026 -17.336 1.00 53.00 85 GLY A CA 1
ATOM 668 C C . GLY A 1 85 ? 14.545 1.078 -18.032 1.00 53.00 85 GLY A C 1
ATOM 669 O O . GLY A 1 85 ? 14.646 1.666 -19.110 1.00 53.00 85 GLY A O 1
ATOM 670 N N . GLY A 1 86 ? 15.580 0.480 -17.440 1.00 53.00 86 GLY A N 1
ATOM 671 C CA . GLY A 1 86 ? 16.867 0.281 -18.103 1.00 53.00 86 GLY A CA 1
ATOM 672 C C . GLY A 1 86 ? 16.775 -0.759 -19.223 1.00 53.00 86 GLY A C 1
ATOM 673 O O . GLY A 1 86 ? 15.882 -1.601 -19.236 1.00 53.00 86 GLY A O 1
ATOM 674 N N . GLU A 1 87 ? 17.737 -0.739 -20.148 1.00 45.78 87 GLU A N 1
ATOM 675 C CA . GLU A 1 87 ? 17.847 -1.668 -21.293 1.00 45.78 87 GLU A CA 1
ATOM 676 C C . GLU A 1 87 ? 17.994 -3.151 -20.885 1.00 45.78 87 GLU A C 1
ATOM 678 O O . GLU A 1 87 ? 18.020 -4.052 -21.716 1.00 45.78 87 GLU A O 1
ATOM 683 N N . GLN A 1 88 ? 18.044 -3.420 -19.583 1.00 46.28 88 GLN A N 1
ATOM 684 C CA . GLN A 1 88 ? 18.054 -4.743 -18.996 1.00 46.28 88 GLN A CA 1
ATOM 685 C C . GLN A 1 88 ? 17.033 -4.751 -17.859 1.00 46.28 88 GLN A C 1
ATOM 687 O O . GLN A 1 88 ? 17.125 -3.941 -16.934 1.00 46.28 88 GLN A O 1
ATOM 692 N N . GLN A 1 89 ? 16.104 -5.711 -17.892 1.00 54.06 89 GLN A N 1
ATOM 693 C CA . GLN A 1 89 ? 15.358 -6.187 -16.721 1.00 54.06 89 GLN A CA 1
ATOM 694 C C . GLN A 1 89 ? 16.360 -6.806 -15.736 1.00 54.06 89 GLN A C 1
ATOM 696 O O . GLN A 1 89 ? 16.452 -8.020 -15.571 1.00 54.06 89 GLN A O 1
ATOM 701 N N . SER A 1 90 ? 17.226 -5.966 -15.175 1.00 63.03 90 SER A N 1
ATOM 702 C CA . SER A 1 90 ? 18.380 -6.419 -14.426 1.00 63.03 90 SER A CA 1
ATOM 703 C C . SER A 1 90 ? 17.916 -6.880 -13.053 1.00 63.03 90 SER A C 1
ATOM 705 O O . SER A 1 90 ? 17.101 -6.233 -12.392 1.00 63.03 90 SER A O 1
ATOM 707 N N . ILE A 1 91 ? 18.491 -7.984 -12.588 1.00 70.62 91 ILE A N 1
ATOM 708 C CA . ILE A 1 91 ? 18.313 -8.491 -11.221 1.00 70.62 91 ILE A CA 1
ATOM 709 C C . ILE A 1 91 ? 18.561 -7.369 -10.188 1.00 70.62 91 ILE A C 1
ATOM 711 O O . ILE A 1 91 ? 17.898 -7.313 -9.155 1.00 70.62 91 ILE A O 1
ATOM 715 N N . LYS A 1 92 ? 19.454 -6.416 -10.502 1.00 73.50 92 LYS A N 1
ATOM 716 C CA . LYS A 1 92 ? 19.743 -5.224 -9.687 1.00 73.50 92 LYS A CA 1
ATOM 717 C C . LYS A 1 92 ? 18.532 -4.299 -9.506 1.00 73.50 92 LYS A C 1
ATOM 719 O O . LYS A 1 92 ? 18.334 -3.786 -8.405 1.00 73.50 92 LYS A O 1
ATOM 724 N N . GLY A 1 93 ? 17.720 -4.100 -10.545 1.00 75.31 93 GLY A N 1
ATOM 725 C CA . GLY A 1 93 ? 16.499 -3.290 -10.472 1.00 75.31 93 GLY A CA 1
ATOM 726 C C . GLY A 1 93 ? 15.450 -3.928 -9.562 1.00 75.31 93 GLY A C 1
ATOM 727 O O . GLY A 1 93 ? 14.922 -3.278 -8.660 1.00 75.31 93 GLY A O 1
ATOM 728 N N . VAL A 1 94 ? 15.232 -5.238 -9.718 1.00 74.31 94 VAL A N 1
ATOM 729 C CA . VAL A 1 94 ? 14.313 -6.008 -8.861 1.00 74.31 94 VAL A CA 1
ATOM 730 C C . VAL A 1 94 ? 14.770 -5.982 -7.402 1.00 74.31 94 VAL A C 1
ATOM 732 O O . VAL A 1 94 ? 13.964 -5.720 -6.512 1.00 74.31 94 VAL A O 1
ATOM 735 N N . LEU A 1 95 ? 16.062 -6.200 -7.145 1.00 80.81 95 LEU A N 1
ATOM 736 C CA . LEU A 1 95 ? 16.608 -6.172 -5.788 1.00 80.81 95 LEU A CA 1
ATOM 737 C C . LEU A 1 95 ? 16.469 -4.788 -5.139 1.00 80.81 95 LEU A C 1
ATOM 739 O O . LEU A 1 95 ? 16.132 -4.700 -3.959 1.00 80.81 95 LEU A O 1
ATOM 743 N N . THR A 1 96 ? 16.681 -3.719 -5.913 1.00 83.62 96 THR A N 1
ATOM 744 C CA . THR A 1 96 ? 16.461 -2.340 -5.451 1.00 83.62 96 THR A CA 1
ATOM 745 C C . THR A 1 96 ? 15.010 -2.135 -5.027 1.00 83.62 96 THR A C 1
ATOM 747 O O . THR A 1 96 ? 14.777 -1.707 -3.905 1.00 83.62 96 THR A O 1
ATOM 750 N N . LEU A 1 97 ? 14.033 -2.544 -5.844 1.00 82.88 97 LEU A N 1
ATOM 751 C CA . LEU A 1 97 ? 12.615 -2.419 -5.482 1.00 82.88 97 LEU A CA 1
ATOM 752 C C . LEU A 1 97 ? 12.244 -3.192 -4.223 1.00 82.88 97 LEU A C 1
ATOM 754 O O . LEU A 1 97 ? 11.470 -2.699 -3.411 1.00 82.88 97 LEU A O 1
ATOM 758 N N . VAL A 1 98 ? 12.779 -4.400 -4.052 1.00 84.12 98 VAL A N 1
ATOM 759 C CA . VAL A 1 98 ? 12.518 -5.207 -2.852 1.00 84.12 98 VAL A CA 1
ATOM 760 C C . VAL A 1 98 ? 13.081 -4.521 -1.611 1.00 84.12 98 VAL A C 1
ATOM 762 O O . VAL A 1 98 ? 12.416 -4.479 -0.576 1.00 84.12 98 VAL A O 1
ATOM 765 N N . ARG A 1 99 ? 14.287 -3.953 -1.712 1.00 86.88 99 ARG A N 1
ATOM 766 C CA . ARG A 1 99 ? 14.905 -3.196 -0.621 1.00 86.88 99 ARG A CA 1
ATOM 767 C C . ARG A 1 99 ? 14.110 -1.934 -0.294 1.00 86.88 99 ARG A C 1
ATOM 769 O O . ARG A 1 99 ? 13.831 -1.695 0.876 1.00 86.88 99 ARG A O 1
ATOM 776 N N . ASP A 1 100 ? 13.722 -1.175 -1.310 1.00 89.69 100 ASP A N 1
ATOM 777 C CA . ASP A 1 100 ? 12.974 0.071 -1.156 1.00 89.69 100 ASP A CA 1
ATOM 778 C C . ASP A 1 100 ? 11.572 -0.201 -0.586 1.00 89.69 100 ASP A C 1
ATOM 780 O O . ASP A 1 100 ? 11.101 0.521 0.288 1.00 89.69 100 ASP A O 1
ATOM 784 N N . LEU A 1 101 ? 10.934 -1.301 -1.002 1.00 89.25 101 LEU A N 1
ATOM 785 C CA . LEU A 1 101 ? 9.671 -1.770 -0.435 1.00 89.25 101 LEU A CA 1
ATOM 786 C C . LEU A 1 101 ? 9.835 -2.128 1.040 1.00 89.25 101 LEU A C 1
ATOM 788 O O . LEU A 1 101 ? 9.022 -1.711 1.862 1.00 89.25 101 LEU A O 1
ATOM 792 N N . LYS A 1 102 ? 10.885 -2.881 1.385 1.00 89.00 102 LYS A N 1
ATOM 793 C CA . LYS A 1 102 ? 11.177 -3.239 2.775 1.00 89.00 102 LYS A CA 1
ATOM 794 C C . LYS A 1 102 ? 11.375 -1.992 3.637 1.00 89.00 102 LYS A C 1
ATOM 796 O O . LYS A 1 102 ? 10.748 -1.890 4.687 1.00 89.00 102 LYS A O 1
ATOM 801 N N . GLU A 1 103 ? 12.184 -1.042 3.169 1.00 92.19 103 GLU A N 1
ATOM 802 C CA . GLU A 1 103 ? 12.408 0.233 3.856 1.00 92.19 103 GLU A CA 1
ATOM 803 C C . GLU A 1 103 ? 11.093 0.994 4.061 1.00 92.19 103 GLU A C 1
ATOM 805 O O . GLU A 1 103 ? 10.813 1.441 5.171 1.00 92.19 103 GLU A O 1
ATOM 810 N N . SER A 1 104 ? 10.255 1.104 3.026 1.00 92.88 104 SER A N 1
ATOM 811 C CA . SER A 1 104 ? 8.953 1.761 3.145 1.00 92.88 104 SER A CA 1
ATOM 812 C C . SER A 1 104 ? 8.031 1.057 4.149 1.00 92.88 104 SER A C 1
ATOM 814 O O . SER A 1 104 ? 7.370 1.735 4.931 1.00 92.88 104 SER A O 1
ATOM 816 N N . LEU A 1 105 ? 7.988 -0.279 4.173 1.00 92.75 105 LEU A N 1
ATOM 817 C CA . LEU A 1 105 ? 7.175 -1.032 5.138 1.00 92.75 105 LEU A CA 1
ATOM 818 C C . LEU A 1 105 ? 7.685 -0.868 6.576 1.00 92.75 105 LEU A C 1
ATOM 820 O O . LEU A 1 105 ? 6.882 -0.739 7.499 1.00 92.75 105 LEU A O 1
ATOM 824 N N . ASP A 1 106 ? 9.001 -0.866 6.783 1.00 92.69 106 ASP A N 1
ATOM 825 C CA . ASP A 1 106 ? 9.610 -0.610 8.095 1.00 92.69 106 ASP A CA 1
ATOM 826 C C . ASP A 1 106 ? 9.311 0.814 8.572 1.00 92.69 106 ASP A C 1
ATOM 828 O O . ASP A 1 106 ? 8.910 1.009 9.720 1.00 92.69 106 ASP A O 1
ATOM 832 N N . TRP A 1 107 ? 9.386 1.789 7.664 1.00 94.94 107 TRP A N 1
ATOM 833 C CA . TRP A 1 107 ? 9.001 3.167 7.947 1.00 94.94 107 TRP A CA 1
ATOM 834 C C . TRP A 1 107 ? 7.527 3.279 8.359 1.00 94.94 107 TRP A C 1
ATOM 836 O O . TRP A 1 107 ? 7.220 3.919 9.361 1.00 94.94 107 TRP A O 1
ATOM 846 N N . ILE A 1 108 ? 6.610 2.615 7.641 1.00 95.25 108 ILE A N 1
ATOM 847 C CA . ILE A 1 108 ? 5.175 2.631 7.977 1.00 95.25 108 ILE A CA 1
ATOM 848 C C . ILE A 1 108 ? 4.939 2.042 9.369 1.00 95.25 108 ILE A C 1
ATOM 850 O O . ILE A 1 108 ? 4.114 2.564 10.114 1.00 95.25 108 ILE A O 1
ATOM 854 N N . ARG A 1 109 ? 5.666 0.986 9.758 1.00 94.69 109 ARG A N 1
ATOM 855 C CA . ARG A 1 109 ? 5.544 0.426 11.114 1.00 94.69 109 ARG A CA 1
ATOM 856 C C . ARG A 1 109 ? 5.948 1.432 12.186 1.00 94.69 109 ARG A C 1
ATOM 858 O O . ARG A 1 109 ? 5.204 1.585 13.149 1.00 94.69 109 ARG A O 1
ATOM 865 N N . ALA A 1 110 ? 7.078 2.118 12.010 1.00 94.88 110 ALA A N 1
ATOM 866 C CA . ALA A 1 110 ? 7.501 3.170 12.935 1.00 94.88 110 ALA A CA 1
ATOM 867 C C . ALA A 1 110 ? 6.444 4.283 13.015 1.00 94.88 110 ALA A C 1
ATOM 869 O O . ALA A 1 110 ? 5.992 4.642 14.100 1.00 94.88 110 ALA A O 1
ATOM 870 N N . TRP A 1 111 ? 5.941 4.730 11.863 1.00 96.06 111 TRP A N 1
ATOM 871 C CA . TRP A 1 111 ? 4.885 5.738 11.789 1.00 96.06 111 TRP A CA 1
ATOM 872 C C . TRP A 1 111 ? 3.596 5.316 12.524 1.00 96.06 111 TRP A C 1
ATOM 874 O O . TRP A 1 111 ? 3.064 6.087 13.315 1.00 96.06 111 TRP A O 1
ATOM 884 N N . LEU A 1 112 ? 3.132 4.069 12.373 1.00 96.25 112 LEU A N 1
ATOM 885 C CA . LEU A 1 112 ? 1.957 3.531 13.088 1.00 96.25 112 LEU A CA 1
ATOM 886 C C . LEU A 1 112 ? 2.125 3.453 14.623 1.00 96.25 112 LEU A C 1
ATOM 888 O O . LEU A 1 112 ? 1.132 3.294 15.350 1.00 96.25 112 LEU A O 1
ATOM 892 N N . LEU A 1 113 ? 3.363 3.487 15.121 1.00 95.94 113 LEU A N 1
ATOM 893 C CA . LEU A 1 113 ? 3.697 3.421 16.548 1.00 95.94 113 LEU A CA 1
ATOM 894 C C . LEU A 1 113 ? 3.959 4.804 17.151 1.00 95.94 113 LEU A C 1
ATOM 896 O O . LEU A 1 113 ? 3.588 5.060 18.300 1.00 95.94 113 LEU A O 1
ATOM 900 N N . GLU A 1 114 ? 4.594 5.692 16.398 1.00 95.50 114 GLU A N 1
ATOM 901 C CA . GLU A 1 114 ? 5.169 6.935 16.916 1.00 95.50 114 GLU A CA 1
ATOM 902 C C . GLU A 1 114 ? 4.320 8.163 16.580 1.00 95.50 114 GLU A C 1
ATOM 904 O O . GLU A 1 114 ? 4.154 9.038 17.431 1.00 95.50 114 GLU A O 1
ATOM 909 N N . ASP A 1 115 ? 3.736 8.204 15.384 1.00 96.00 115 ASP A N 1
ATOM 910 C CA . ASP A 1 115 ? 3.026 9.373 14.875 1.00 96.00 115 ASP A CA 1
ATOM 911 C C . ASP A 1 115 ? 1.580 9.442 15.414 1.00 96.00 115 ASP A C 1
ATOM 913 O O . ASP A 1 115 ? 0.879 8.425 15.411 1.00 96.00 115 ASP A O 1
ATOM 917 N N . PRO A 1 116 ? 1.082 10.610 15.869 1.00 94.25 116 PRO A N 1
ATOM 918 C CA . PRO A 1 116 ? -0.293 10.749 16.357 1.00 94.25 116 PRO A CA 1
ATOM 919 C C . PRO A 1 116 ? -1.366 10.346 15.335 1.00 94.25 116 PRO A C 1
ATOM 921 O O . PRO A 1 116 ? -2.359 9.719 15.712 1.00 94.25 116 PRO A O 1
ATOM 924 N N . VAL A 1 117 ? -1.165 10.660 14.050 1.00 93.94 117 VAL A N 1
ATOM 925 C CA . VAL A 1 117 ? -2.063 10.247 12.962 1.00 93.94 117 VAL A CA 1
ATOM 926 C C . VAL A 1 117 ? -1.942 8.741 12.752 1.00 93.94 117 VAL A C 1
ATOM 928 O O . VAL A 1 117 ? -2.957 8.044 12.687 1.00 93.94 117 VAL A O 1
ATOM 931 N N . GLY A 1 118 ? -0.711 8.224 12.725 1.00 94.50 118 GLY A N 1
ATOM 932 C CA . GLY A 1 118 ? -0.434 6.796 12.561 1.00 94.50 118 GLY A CA 1
ATOM 933 C C . GLY A 1 118 ? -1.028 5.919 13.662 1.00 94.50 118 GLY A C 1
ATOM 934 O O . GLY A 1 118 ? -1.592 4.862 13.375 1.00 94.50 118 GLY A O 1
ATOM 935 N N . ARG A 1 119 ? -0.998 6.376 14.917 1.00 95.88 119 ARG A N 1
ATOM 936 C CA . ARG A 1 119 ? -1.603 5.670 16.060 1.00 95.88 119 ARG A CA 1
ATOM 937 C C . ARG A 1 119 ? -3.117 5.518 15.947 1.00 95.88 119 ARG A C 1
ATOM 939 O O . ARG A 1 119 ? -3.658 4.561 16.493 1.00 95.88 119 ARG A O 1
ATOM 946 N N . ASN A 1 120 ? -3.791 6.441 15.261 1.00 96.62 120 ASN A N 1
ATOM 947 C CA . ASN A 1 120 ? -5.241 6.402 15.087 1.00 96.62 120 ASN A CA 1
ATOM 948 C C . ASN A 1 120 ? -5.681 5.466 13.945 1.00 96.62 120 ASN A C 1
ATOM 950 O O . ASN A 1 120 ? -6.846 5.078 13.882 1.00 96.62 120 ASN A O 1
ATOM 954 N N . VAL A 1 121 ? -4.776 5.090 13.035 1.00 96.94 121 VAL A N 1
ATOM 955 C CA . VAL A 1 121 ? -5.087 4.195 11.911 1.00 96.94 121 VAL A CA 1
ATOM 956 C C . VAL A 1 121 ? -5.468 2.808 12.422 1.00 96.94 121 VAL A C 1
ATOM 958 O O . VAL A 1 121 ? -4.723 2.185 13.170 1.00 96.94 121 VAL A O 1
ATOM 961 N N . ARG A 1 122 ? -6.607 2.276 11.967 1.00 97.06 122 ARG A N 1
ATOM 962 C CA . ARG A 1 122 ? -7.060 0.921 12.328 1.00 97.06 122 ARG A CA 1
ATOM 963 C C . ARG A 1 122 ? -6.732 -0.125 11.268 1.00 97.06 122 ARG A C 1
ATOM 965 O O . ARG A 1 122 ? -6.467 -1.277 11.603 1.00 97.06 122 ARG A O 1
ATOM 972 N N . PHE A 1 123 ? -6.723 0.275 9.997 1.00 96.88 123 PHE A N 1
ATOM 973 C CA . PHE A 1 123 ? -6.438 -0.618 8.875 1.00 96.88 123 PHE A CA 1
ATOM 974 C C . PHE A 1 123 ? -5.558 0.058 7.833 1.00 96.88 123 PHE A C 1
ATOM 976 O O . PHE A 1 123 ? -5.707 1.248 7.551 1.00 96.88 123 PHE A O 1
ATOM 983 N N . ILE A 1 124 ? -4.690 -0.735 7.218 1.00 96.31 124 ILE A N 1
ATOM 984 C CA . ILE A 1 124 ? -3.957 -0.373 6.013 1.00 96.31 124 ILE A CA 1
ATOM 985 C C . ILE A 1 124 ? -4.636 -1.089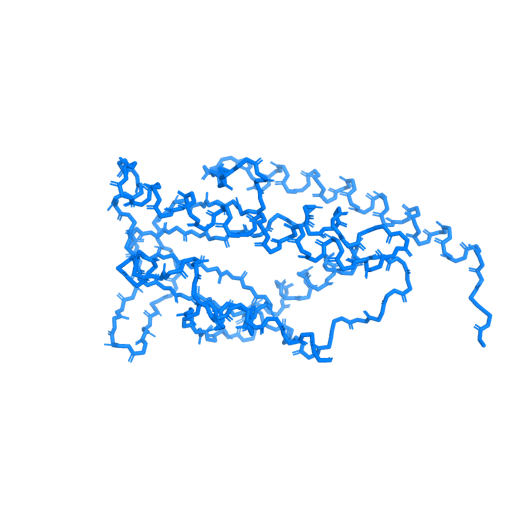 4.852 1.00 96.31 124 ILE A C 1
ATOM 987 O O . ILE A 1 124 ? -4.913 -2.290 4.939 1.00 96.31 124 ILE A O 1
ATOM 991 N N . PHE A 1 125 ? -4.902 -0.373 3.763 1.00 95.62 125 PHE A N 1
ATOM 992 C CA . PHE A 1 125 ? -5.463 -0.991 2.566 1.00 95.62 125 PHE A CA 1
ATOM 993 C C . PHE A 1 125 ? -4.851 -0.449 1.281 1.00 95.62 125 PHE A C 1
ATOM 995 O O . PHE A 1 125 ? -4.237 0.609 1.284 1.00 95.62 125 PHE A O 1
ATOM 1002 N N . ALA A 1 126 ? -5.011 -1.170 0.178 1.00 92.81 126 ALA A N 1
ATOM 1003 C CA . ALA A 1 126 ? -4.595 -0.723 -1.147 1.00 92.81 126 ALA A CA 1
ATOM 1004 C C . ALA A 1 126 ? -5.603 -1.173 -2.204 1.00 92.81 126 ALA A C 1
ATOM 1006 O O . ALA A 1 126 ? -6.098 -2.300 -2.146 1.00 92.81 126 ALA A O 1
ATOM 1007 N N . VAL A 1 127 ? -5.853 -0.336 -3.209 1.00 89.88 127 VAL A N 1
ATOM 1008 C CA . VAL A 1 127 ? -6.514 -0.755 -4.452 1.00 89.88 127 VAL A CA 1
ATOM 1009 C C . VAL A 1 127 ? -5.433 -1.175 -5.443 1.00 89.88 127 VAL A C 1
ATOM 1011 O O . VAL A 1 127 ? -4.563 -0.380 -5.792 1.00 89.88 127 VAL A O 1
ATOM 1014 N N . THR A 1 128 ? -5.446 -2.431 -5.890 1.00 86.38 128 THR A N 1
ATOM 1015 C CA . THR A 1 128 ? -4.324 -2.978 -6.662 1.00 86.38 128 THR A CA 1
ATOM 1016 C C . THR A 1 128 ? -4.722 -4.005 -7.721 1.00 86.38 128 THR A C 1
ATOM 1018 O O . THR A 1 128 ? -5.725 -4.707 -7.598 1.00 86.38 128 THR A O 1
ATOM 1021 N N . LEU A 1 129 ? -3.875 -4.129 -8.749 1.00 83.38 129 LEU A N 1
ATOM 1022 C CA . LEU A 1 129 ? -3.827 -5.279 -9.664 1.00 83.38 129 LEU A CA 1
ATOM 1023 C C . LEU A 1 129 ? -2.802 -6.344 -9.215 1.00 83.38 129 LEU A C 1
ATOM 1025 O O . LEU A 1 129 ? -2.770 -7.440 -9.772 1.00 83.38 129 LEU A O 1
ATOM 1029 N N . LEU A 1 130 ? -1.970 -6.027 -8.216 1.00 81.44 130 LEU A N 1
ATOM 1030 C CA . LEU A 1 130 ? -0.888 -6.857 -7.666 1.00 81.44 130 LEU A CA 1
ATOM 1031 C C . LEU A 1 130 ? -1.378 -7.691 -6.470 1.00 81.44 130 LEU A C 1
ATOM 1033 O O . LEU A 1 130 ? -0.810 -7.678 -5.375 1.00 81.44 130 LEU A O 1
ATOM 1037 N N . GLU A 1 131 ? -2.503 -8.384 -6.649 1.00 84.62 131 GLU A N 1
ATOM 1038 C CA . GLU A 1 131 ? -3.132 -9.155 -5.571 1.00 84.62 131 GLU A CA 1
ATOM 1039 C C . GLU A 1 131 ? -2.240 -10.292 -5.057 1.00 84.62 131 GLU A C 1
ATOM 1041 O O . GLU A 1 131 ? -2.319 -10.661 -3.888 1.00 84.62 131 GLU A O 1
ATOM 1046 N N . LYS A 1 132 ? -1.397 -10.867 -5.925 1.00 84.38 132 LYS A N 1
ATOM 1047 C CA . LYS A 1 132 ? -0.539 -12.006 -5.580 1.00 84.38 132 LYS A CA 1
ATOM 1048 C C . LYS A 1 132 ? 0.570 -11.553 -4.642 1.00 84.38 132 LYS A C 1
ATOM 1050 O O . LYS A 1 132 ? 0.882 -12.246 -3.676 1.00 84.38 132 LYS A O 1
ATOM 1055 N N . GLU A 1 133 ? 1.135 -10.389 -4.922 1.00 83.38 133 GLU A N 1
ATOM 1056 C CA . GLU A 1 133 ? 2.193 -9.749 -4.159 1.00 83.38 133 GLU A CA 1
ATOM 1057 C C . GLU A 1 133 ? 1.670 -9.341 -2.781 1.00 83.38 133 GLU A C 1
ATOM 1059 O O . GLU A 1 133 ? 2.250 -9.741 -1.774 1.00 83.38 133 GLU A O 1
ATOM 1064 N N . LEU A 1 134 ? 0.526 -8.650 -2.711 1.00 87.75 134 LEU A N 1
ATOM 1065 C CA . LEU A 1 134 ? -0.048 -8.259 -1.419 1.00 87.75 134 LEU A CA 1
ATOM 1066 C C . LEU A 1 134 ? -0.548 -9.462 -0.609 1.00 87.75 134 LEU A C 1
ATOM 1068 O O . LEU A 1 134 ? -0.345 -9.503 0.604 1.00 87.75 134 LEU A O 1
ATOM 1072 N N . ARG A 1 135 ? -1.087 -10.505 -1.253 1.00 88.88 135 ARG A N 1
ATOM 1073 C CA . ARG A 1 135 ? -1.430 -11.758 -0.559 1.00 88.88 135 ARG A CA 1
ATOM 1074 C C . ARG A 1 135 ? -0.199 -12.422 0.064 1.00 88.88 135 ARG A C 1
ATOM 1076 O O . ARG A 1 135 ? -0.283 -12.917 1.183 1.00 88.88 135 ARG A O 1
ATOM 1083 N N . ARG A 1 136 ? 0.953 -12.411 -0.621 1.00 85.44 136 ARG A N 1
ATOM 1084 C CA . ARG A 1 136 ? 2.229 -12.920 -0.071 1.00 85.44 136 ARG A CA 1
ATOM 1085 C C . ARG A 1 136 ? 2.740 -12.088 1.104 1.00 85.44 136 ARG A C 1
ATOM 1087 O O . ARG A 1 136 ? 3.367 -12.646 1.997 1.00 85.44 136 ARG A O 1
ATOM 1094 N N . LEU A 1 137 ? 2.432 -10.791 1.128 1.00 85.50 137 LEU A N 1
ATOM 1095 C CA . LEU A 1 137 ? 2.674 -9.916 2.281 1.00 85.50 137 LEU A CA 1
ATOM 1096 C C . LEU A 1 137 ? 1.675 -10.137 3.426 1.00 85.50 137 LEU A C 1
ATOM 1098 O O . LEU A 1 137 ? 1.797 -9.513 4.471 1.00 85.50 137 LEU A O 1
ATOM 1102 N N . GLY A 1 138 ? 0.698 -11.032 3.262 1.00 89.06 138 GLY A N 1
ATOM 1103 C CA . GLY A 1 138 ? -0.275 -11.366 4.296 1.00 89.06 138 GLY A CA 1
ATOM 1104 C C . GLY A 1 138 ? -1.506 -10.464 4.318 1.00 89.06 138 GLY A C 1
ATOM 1105 O O . GLY A 1 138 ? -2.257 -10.534 5.296 1.00 89.06 138 GLY A O 1
ATOM 1106 N N . PHE A 1 139 ? -1.713 -9.644 3.279 1.00 92.62 139 PHE A N 1
ATOM 1107 C CA . PHE A 1 139 ? -2.960 -8.907 3.095 1.00 92.62 139 PHE A CA 1
ATOM 1108 C C . PHE A 1 139 ? -4.089 -9.860 2.724 1.00 92.62 139 PHE A C 1
ATOM 1110 O O . PHE A 1 139 ? -3.921 -10.814 1.955 1.00 92.62 139 PHE A O 1
ATOM 1117 N N . GLU A 1 140 ? -5.266 -9.536 3.224 1.00 94.12 140 GLU A N 1
ATOM 1118 C CA . GLU A 1 140 ? -6.503 -10.150 2.801 1.00 94.12 140 GLU A CA 1
ATOM 1119 C C . GLU A 1 140 ? -7.011 -9.486 1.523 1.00 94.12 140 GLU A C 1
ATOM 1121 O O . GLU A 1 140 ? -7.022 -8.265 1.410 1.00 94.12 140 GLU A O 1
ATOM 1126 N N . ILE A 1 141 ? -7.425 -10.287 0.544 1.00 93.62 141 ILE A N 1
ATOM 1127 C CA . ILE A 1 141 ? -7.867 -9.781 -0.754 1.00 93.62 141 ILE A CA 1
ATOM 1128 C C . ILE A 1 141 ? -9.389 -9.817 -0.829 1.00 93.62 141 ILE A C 1
ATOM 1130 O O . ILE A 1 141 ? -9.986 -10.892 -0.912 1.00 93.62 141 ILE A O 1
ATOM 1134 N N . VAL A 1 142 ? -9.985 -8.633 -0.895 1.00 91.69 142 VAL A N 1
ATOM 1135 C CA . VAL A 1 142 ? -11.419 -8.407 -1.055 1.00 91.69 142 VAL A CA 1
ATOM 1136 C C . VAL A 1 142 ? -11.709 -8.066 -2.514 1.00 91.69 142 VAL A C 1
ATOM 1138 O O . VAL A 1 142 ? -11.064 -7.208 -3.129 1.00 91.69 142 VAL A O 1
ATOM 1141 N N . HIS A 1 143 ? -12.675 -8.776 -3.090 1.00 88.31 143 HIS A N 1
ATOM 1142 C CA . HIS A 1 143 ? -13.071 -8.579 -4.478 1.00 88.31 143 HIS A CA 1
ATOM 1143 C C . HIS A 1 143 ? -13.986 -7.369 -4.599 1.00 88.31 143 HIS A C 1
ATOM 1145 O O . HIS A 1 143 ? -14.908 -7.184 -3.809 1.00 88.31 143 HIS A O 1
ATOM 1151 N N . LEU A 1 144 ? -13.731 -6.568 -5.625 1.00 84.25 144 LEU A N 1
ATOM 1152 C CA . LEU A 1 144 ? -14.591 -5.462 -6.001 1.00 84.25 144 LEU A CA 1
ATOM 1153 C C . LEU A 1 144 ? -15.550 -5.902 -7.112 1.00 84.25 144 LEU A C 1
ATOM 1155 O O . LEU A 1 144 ? -15.186 -6.755 -7.930 1.00 84.25 144 LEU A O 1
ATOM 1159 N N . PRO A 1 145 ? -16.765 -5.330 -7.173 1.00 83.44 145 PRO A N 1
ATOM 1160 C CA . PRO A 1 145 ? -17.666 -5.582 -8.286 1.00 83.44 145 PRO A CA 1
ATOM 1161 C C . PRO A 1 145 ? -17.032 -5.087 -9.590 1.00 83.44 145 PRO A C 1
ATOM 1163 O O . PRO A 1 145 ? -16.345 -4.065 -9.613 1.00 83.44 145 PRO A O 1
ATOM 1166 N N . ALA A 1 146 ? -17.268 -5.806 -10.690 1.00 78.56 146 ALA A N 1
ATOM 1167 C CA . ALA A 1 146 ? -16.672 -5.467 -11.982 1.00 78.56 146 ALA A CA 1
ATOM 1168 C C . ALA A 1 146 ? -17.039 -4.044 -12.424 1.00 78.56 146 ALA A C 1
ATOM 1170 O O . ALA A 1 146 ? -16.178 -3.278 -12.843 1.00 78.56 146 ALA A O 1
ATOM 1171 N N . TRP A 1 147 ? -18.302 -3.656 -12.274 1.00 73.81 147 TRP A N 1
ATOM 1172 C CA . TRP A 1 147 ? -18.737 -2.278 -12.464 1.00 73.81 147 TRP A CA 1
ATOM 1173 C C . TRP A 1 147 ? -18.795 -1.553 -11.109 1.00 73.81 147 TRP A C 1
ATOM 1175 O O . TRP A 1 147 ? -19.357 -2.121 -10.172 1.00 73.81 147 TRP A O 1
ATOM 1185 N N . PRO A 1 148 ? -18.244 -0.328 -10.960 1.00 79.12 148 PRO A N 1
ATOM 1186 C CA . PRO A 1 148 ? -17.579 0.522 -11.966 1.00 79.12 148 PRO A CA 1
ATOM 1187 C C . PRO A 1 148 ? -16.050 0.319 -12.093 1.00 79.12 148 PRO A C 1
ATOM 1189 O O . PRO A 1 148 ? -15.388 1.006 -12.877 1.00 79.12 148 PRO A O 1
ATOM 1192 N N . TRP A 1 149 ? -15.468 -0.615 -11.336 1.00 83.31 149 TRP A N 1
ATOM 1193 C CA . TRP A 1 149 ? -14.016 -0.771 -11.168 1.00 83.31 149 TRP A CA 1
ATOM 1194 C C . TRP A 1 149 ? -13.253 -1.250 -12.410 1.00 83.31 149 TRP A C 1
ATOM 1196 O O . TRP A 1 149 ? -12.032 -1.115 -12.471 1.00 83.31 149 TRP A O 1
ATOM 1206 N N . LEU A 1 150 ? -13.949 -1.746 -13.432 1.00 83.88 150 LEU A N 1
ATOM 1207 C CA . LEU A 1 150 ? -13.361 -2.119 -14.716 1.00 83.88 150 LEU A CA 1
ATOM 1208 C C . LEU A 1 150 ? -12.659 -0.932 -15.387 1.00 83.88 150 LEU A C 1
ATOM 1210 O O . LEU A 1 150 ? -11.564 -1.089 -15.919 1.00 83.88 150 LEU A O 1
ATOM 1214 N N . SER A 1 151 ? -13.252 0.264 -15.319 1.00 79.75 151 SER A N 1
ATOM 1215 C CA . SER A 1 151 ? -12.641 1.489 -15.855 1.00 79.75 151 SER A CA 1
ATOM 1216 C C . SER A 1 151 ? -11.317 1.812 -15.156 1.00 79.75 151 SER A C 1
ATOM 1218 O O . SER A 1 151 ? -10.319 2.094 -15.819 1.00 79.75 151 SER A O 1
ATOM 1220 N N . VAL A 1 152 ? -11.285 1.667 -13.827 1.00 79.25 152 VAL A N 1
ATOM 1221 C CA . VAL A 1 152 ? -10.087 1.839 -12.996 1.00 79.25 152 VAL A CA 1
ATOM 1222 C C . VAL A 1 152 ? -9.019 0.823 -13.383 1.00 79.25 152 VAL A C 1
ATOM 1224 O O . VAL A 1 152 ? -7.863 1.193 -13.562 1.00 79.25 152 VAL A O 1
ATOM 1227 N N . GLY A 1 153 ? -9.375 -0.446 -13.574 1.00 80.88 153 GLY A N 1
ATOM 1228 C CA . GLY A 1 153 ? -8.395 -1.463 -13.947 1.00 80.88 153 GLY A CA 1
ATOM 1229 C C . GLY A 1 153 ? -7.877 -1.338 -15.383 1.00 80.88 153 GLY A C 1
ATOM 1230 O O . GLY A 1 153 ? -6.678 -1.523 -15.605 1.00 80.88 153 GLY A O 1
ATOM 1231 N N . ILE A 1 154 ? -8.719 -0.939 -16.346 1.00 80.00 154 ILE A N 1
ATOM 1232 C CA . ILE A 1 154 ? -8.278 -0.564 -17.704 1.00 80.00 154 ILE A CA 1
ATOM 1233 C C . ILE A 1 154 ? -7.254 0.568 -17.618 1.00 80.00 154 ILE A C 1
ATOM 1235 O O . ILE A 1 154 ? -6.177 0.482 -18.210 1.00 80.00 154 ILE A O 1
ATOM 1239 N N . TYR A 1 155 ? -7.564 1.592 -16.829 1.00 79.31 155 TYR A N 1
ATOM 1240 C CA . TYR A 1 155 ? -6.680 2.722 -16.590 1.00 79.31 155 TYR A CA 1
ATOM 1241 C C . TYR A 1 155 ? -5.351 2.301 -15.925 1.00 79.31 155 TYR A C 1
ATOM 1243 O O . TYR A 1 155 ? -4.283 2.628 -16.443 1.00 79.31 155 TYR A O 1
ATOM 1251 N N . MET A 1 156 ? -5.373 1.491 -14.862 1.00 77.75 156 MET A N 1
ATOM 1252 C CA . MET A 1 156 ? -4.158 0.976 -14.208 1.00 77.75 156 MET A CA 1
ATOM 1253 C C . MET A 1 156 ? -3.306 0.116 -15.154 1.00 77.75 156 MET A C 1
ATOM 1255 O O . MET A 1 156 ? -2.072 0.144 -15.098 1.00 77.75 156 MET A O 1
ATOM 1259 N N . ARG A 1 157 ? -3.941 -0.641 -16.056 1.00 77.19 157 ARG A N 1
ATOM 1260 C CA . ARG A 1 157 ? -3.250 -1.450 -17.070 1.00 77.19 157 ARG A CA 1
ATOM 1261 C C . ARG A 1 157 ? -2.645 -0.582 -18.172 1.00 77.19 157 ARG A C 1
ATOM 1263 O O . ARG A 1 157 ? -1.532 -0.870 -18.613 1.00 77.19 157 ARG A O 1
ATOM 1270 N N . TRP A 1 158 ? -3.325 0.490 -18.570 1.00 75.81 158 TR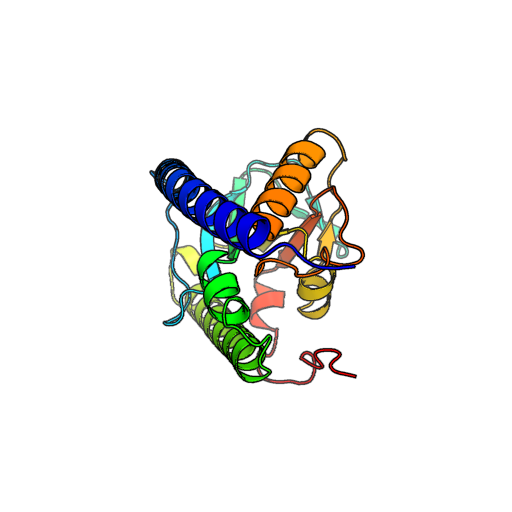P A N 1
ATOM 1271 C CA . TRP A 1 158 ? -2.783 1.489 -19.488 1.00 75.81 158 TRP A CA 1
ATOM 1272 C C . TRP A 1 158 ? -1.573 2.208 -18.888 1.00 75.81 158 TRP A C 1
ATOM 1274 O O . TRP A 1 158 ? -0.532 2.283 -19.541 1.00 75.81 158 TRP A O 1
ATOM 1284 N N . LEU A 1 159 ? -1.648 2.620 -17.618 1.00 71.44 159 LEU A N 1
ATOM 1285 C CA . LEU A 1 159 ? -0.486 3.143 -16.899 1.00 71.44 159 LEU A CA 1
ATOM 1286 C C . LEU A 1 159 ? 0.649 2.127 -16.880 1.00 71.44 159 LEU A C 1
ATOM 1288 O O . LEU A 1 159 ? 1.751 2.435 -17.320 1.00 71.44 159 LEU A O 1
ATOM 1292 N N . SER A 1 160 ? 0.369 0.891 -16.466 1.00 70.69 160 SER A N 1
ATOM 1293 C CA . SER A 1 160 ? 1.365 -0.187 -16.463 1.00 70.69 160 SER A CA 1
ATOM 1294 C C . SER A 1 160 ? 2.024 -0.362 -17.837 1.00 70.69 160 SER A C 1
ATOM 1296 O O . SER A 1 160 ? 3.221 -0.613 -17.915 1.00 70.69 160 SER A O 1
ATOM 1298 N N . TYR A 1 161 ? 1.275 -0.203 -18.931 1.00 72.62 161 TYR A N 1
ATOM 1299 C CA . TYR A 1 161 ? 1.811 -0.239 -20.291 1.00 72.62 161 TYR A CA 1
ATOM 1300 C C . TYR A 1 161 ? 2.707 0.968 -20.628 1.00 72.62 161 TYR A C 1
ATOM 1302 O O . TYR A 1 161 ? 3.801 0.776 -21.165 1.00 72.62 161 TYR A O 1
ATOM 1310 N N . LEU A 1 162 ? 2.291 2.196 -20.296 1.00 66.38 162 LEU A N 1
ATOM 1311 C CA . LEU A 1 162 ? 3.093 3.418 -20.503 1.00 66.38 162 LEU A CA 1
ATOM 1312 C C . LEU A 1 162 ? 4.442 3.377 -19.776 1.00 66.38 162 LEU A C 1
ATOM 1314 O O . LEU A 1 162 ? 5.439 3.968 -20.209 1.00 66.38 162 LEU A O 1
ATOM 1318 N N . TYR A 1 163 ? 4.437 2.675 -18.657 1.00 65.56 163 TYR A N 1
ATOM 1319 C CA . TYR A 1 163 ? 5.530 2.552 -17.719 1.00 65.56 163 TYR A CA 1
ATOM 1320 C C . TYR A 1 163 ? 6.450 1.354 -18.019 1.00 65.56 163 TYR A C 1
ATOM 1322 O O . TYR A 1 163 ? 7.603 1.334 -17.598 1.00 65.56 163 TYR A O 1
ATOM 1330 N N . ARG A 1 164 ? 6.025 0.400 -18.855 1.00 66.50 164 ARG A N 1
ATOM 1331 C CA . ARG A 1 164 ? 6.890 -0.696 -19.320 1.00 66.50 164 ARG A CA 1
ATOM 1332 C C . ARG A 1 164 ? 7.896 -0.240 -20.390 1.00 66.50 164 ARG A C 1
ATOM 1334 O O . ARG A 1 164 ? 7.531 0.546 -21.280 1.00 66.50 164 ARG A O 1
ATOM 1341 N N . PRO A 1 165 ? 9.124 -0.805 -20.391 1.00 63.25 165 PRO A N 1
ATOM 1342 C CA . PRO A 1 165 ? 10.041 -0.683 -21.520 1.00 63.25 165 PRO A CA 1
ATOM 1343 C C . PRO A 1 165 ? 9.351 -1.075 -22.831 1.00 63.25 165 PRO A C 1
ATOM 1345 O O . PRO A 1 165 ? 8.538 -2.007 -22.859 1.00 63.25 165 PRO A O 1
ATOM 1348 N N . ALA A 1 166 ? 9.659 -0.357 -23.913 1.00 58.97 166 ALA A N 1
ATOM 1349 C CA . ALA A 1 166 ? 9.133 -0.666 -25.241 1.00 58.97 166 ALA A CA 1
ATOM 1350 C C . ALA A 1 166 ? 9.464 -2.119 -25.628 1.00 58.97 166 ALA A C 1
ATOM 1352 O O . ALA A 1 166 ? 10.585 -2.574 -25.410 1.00 58.97 166 ALA A O 1
ATOM 1353 N N . GLY A 1 167 ? 8.478 -2.852 -26.150 1.00 58.47 167 GLY A N 1
ATOM 1354 C CA . GLY A 1 167 ? 8.628 -4.266 -26.525 1.00 58.47 167 GLY A CA 1
ATOM 1355 C C . GLY A 1 167 ? 8.501 -5.296 -25.389 1.00 58.47 167 GLY A C 1
ATOM 1356 O O . GLY A 1 167 ? 8.621 -6.489 -25.652 1.00 58.47 167 GLY A O 1
ATOM 1357 N N . SER A 1 168 ? 8.229 -4.894 -24.139 1.00 58.81 168 SER A N 1
ATOM 1358 C CA . SER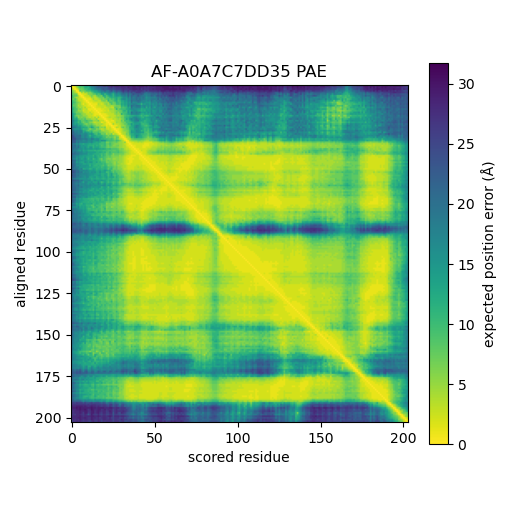 A 1 168 ? 7.962 -5.868 -23.062 1.00 58.81 168 SER A CA 1
ATOM 1359 C C . SER A 1 168 ? 6.599 -6.554 -23.256 1.00 58.81 168 SER A C 1
ATOM 1361 O O . SER A 1 168 ? 5.618 -5.848 -23.510 1.00 58.81 168 SER A O 1
ATOM 1363 N N . PRO A 1 169 ? 6.474 -7.886 -23.055 1.00 55.44 169 PRO A N 1
ATOM 1364 C CA . PRO A 1 169 ? 5.180 -8.574 -23.124 1.00 55.44 169 PRO A CA 1
ATOM 1365 C C . PRO A 1 169 ? 4.204 -7.982 -22.094 1.00 55.44 169 PRO A C 1
ATOM 1367 O O . PRO A 1 169 ? 4.664 -7.407 -21.106 1.00 55.44 169 PRO A O 1
ATOM 1370 N N . PRO A 1 170 ? 2.875 -8.086 -22.264 1.00 56.31 170 PRO A N 1
ATOM 1371 C CA . PRO A 1 170 ? 1.924 -7.645 -21.244 1.00 56.31 170 PRO A CA 1
ATOM 1372 C C . PRO A 1 170 ? 2.126 -8.428 -19.932 1.00 56.31 170 PRO A C 1
ATOM 1374 O O . PRO A 1 170 ? 2.589 -9.569 -19.966 1.00 56.31 170 PRO A O 1
ATOM 1377 N N . PRO A 1 171 ? 1.794 -7.851 -18.760 1.00 53.66 171 PRO A N 1
ATOM 1378 C CA . PRO A 1 171 ? 1.872 -8.591 -17.506 1.00 53.66 171 PRO A CA 1
ATOM 1379 C C . PRO A 1 171 ? 0.950 -9.824 -17.570 1.00 53.66 171 PRO A C 1
ATOM 1381 O O . PRO A 1 171 ? -0.222 -9.682 -17.946 1.00 53.66 171 PRO A O 1
ATOM 1384 N N . PRO A 1 172 ? 1.454 -11.025 -17.233 1.00 48.19 172 PRO A N 1
ATOM 1385 C CA . PRO A 1 172 ? 0.662 -12.244 -17.288 1.00 48.19 172 PRO A CA 1
ATOM 1386 C C . PRO A 1 172 ? -0.379 -12.280 -16.163 1.00 48.19 172 PRO A C 1
ATOM 1388 O O . PRO A 1 172 ? -0.061 -12.072 -14.993 1.00 48.19 172 PRO A O 1
ATOM 1391 N N . GLY A 1 173 ? -1.625 -12.608 -16.516 1.00 53.03 173 GLY A N 1
ATOM 1392 C CA . GLY A 1 173 ? -2.640 -13.073 -15.566 1.00 53.03 173 GLY A CA 1
ATOM 1393 C C . GLY A 1 173 ? -3.076 -12.085 -14.479 1.00 53.03 173 GLY A C 1
ATOM 1394 O O . GLY A 1 173 ? -3.450 -12.540 -13.398 1.00 53.03 173 GLY A O 1
ATOM 1395 N N . SER A 1 174 ? -3.025 -10.770 -14.723 1.00 57.84 174 SER A N 1
ATOM 1396 C CA . SER A 1 174 ? -3.687 -9.790 -13.854 1.00 57.84 174 SER A CA 1
ATOM 1397 C C . SER A 1 174 ? -5.142 -9.583 -14.287 1.00 57.84 174 SER A C 1
ATOM 1399 O O . SER A 1 174 ? -5.427 -9.386 -15.470 1.00 57.84 174 SER A O 1
ATOM 1401 N N . SER A 1 175 ? -6.061 -9.656 -13.320 1.00 67.88 175 SER A N 1
ATOM 1402 C CA . SER A 1 175 ? -7.475 -9.300 -13.496 1.00 67.88 175 SER A CA 1
ATOM 1403 C C . SER A 1 175 ? -7.603 -7.896 -14.100 1.00 67.88 175 SER A C 1
ATOM 1405 O O . SER A 1 175 ? -6.791 -7.024 -13.806 1.00 67.88 175 SER A O 1
ATOM 1407 N N . LEU A 1 176 ? -8.625 -7.652 -14.927 1.00 76.69 176 LEU A N 1
ATOM 1408 C CA . LEU A 1 176 ? -8.975 -6.291 -15.364 1.00 76.69 176 LEU A CA 1
ATOM 1409 C C . LEU A 1 176 ? -9.735 -5.510 -14.291 1.00 76.69 176 LEU A C 1
ATOM 1411 O O . LEU A 1 176 ? -9.910 -4.307 -14.426 1.00 76.69 176 LEU A O 1
ATOM 1415 N N . VAL A 1 177 ? -10.200 -6.186 -13.246 1.00 83.56 177 VAL A N 1
ATOM 1416 C CA . VAL A 1 177 ? -10.873 -5.565 -12.109 1.00 83.56 177 VAL A CA 1
ATOM 1417 C C . VAL A 1 177 ? -9.870 -5.501 -10.957 1.00 83.56 177 VAL A C 1
ATOM 1419 O O . VAL A 1 177 ? -9.378 -6.564 -10.551 1.00 83.56 177 VAL A O 1
ATOM 1422 N N . PRO A 1 178 ? -9.534 -4.300 -10.448 1.00 87.38 178 PRO A N 1
ATOM 1423 C CA . PRO A 1 178 ? -8.684 -4.164 -9.278 1.00 87.38 178 PRO A CA 1
ATOM 1424 C C . PRO A 1 178 ? -9.358 -4.763 -8.052 1.00 87.38 178 PRO A C 1
ATOM 1426 O O . PRO A 1 178 ? -10.581 -4.867 -7.970 1.00 87.38 178 PRO A O 1
ATOM 1429 N N . LYS A 1 179 ? -8.538 -5.159 -7.088 1.00 90.88 179 LYS A N 1
ATOM 1430 C CA . LYS A 1 179 ? -8.993 -5.701 -5.811 1.00 90.88 179 LYS A CA 1
ATOM 1431 C C . LYS A 1 179 ? -8.554 -4.789 -4.686 1.00 90.88 179 LYS A C 1
ATOM 1433 O O . LYS A 1 179 ? -7.575 -4.054 -4.826 1.00 90.88 179 LYS A O 1
ATOM 1438 N N . GLN A 1 180 ? -9.270 -4.855 -3.574 1.00 93.38 180 GLN A N 1
ATOM 1439 C CA . GLN A 1 180 ? -8.800 -4.244 -2.345 1.00 93.38 180 GLN A CA 1
ATOM 1440 C C . GLN A 1 180 ? -7.979 -5.261 -1.564 1.00 93.38 180 GLN A C 1
ATOM 1442 O O . GLN A 1 180 ? -8.395 -6.402 -1.382 1.00 93.38 180 GLN A O 1
ATOM 1447 N N . ALA A 1 181 ? -6.810 -4.845 -1.107 1.00 94.38 181 ALA A N 1
ATOM 1448 C CA . ALA A 1 181 ? -5.996 -5.603 -0.179 1.00 94.38 181 ALA A CA 1
ATOM 1449 C C . ALA A 1 181 ? -6.077 -4.928 1.186 1.00 94.38 181 ALA A C 1
ATOM 1451 O O . ALA A 1 181 ? -5.765 -3.746 1.273 1.00 94.38 181 ALA A O 1
ATOM 1452 N N . TRP A 1 182 ? -6.473 -5.657 2.223 1.00 96.31 182 TRP A N 1
ATOM 1453 C CA . TRP A 1 182 ? -6.702 -5.143 3.572 1.00 96.31 182 TRP A CA 1
ATOM 1454 C C . TRP A 1 182 ? -5.796 -5.819 4.597 1.00 96.31 182 TRP A C 1
ATOM 1456 O O . TRP A 1 182 ? -5.478 -7.005 4.489 1.00 96.31 182 TRP A O 1
ATOM 1466 N N . MET A 1 183 ? -5.384 -5.063 5.610 1.00 94.62 183 MET A N 1
ATOM 1467 C CA . MET A 1 183 ? -4.659 -5.578 6.765 1.00 94.62 183 MET A CA 1
ATOM 1468 C C . MET A 1 183 ? -4.965 -4.721 7.996 1.00 94.62 183 MET A C 1
ATOM 1470 O O . MET A 1 183 ? -4.956 -3.492 7.914 1.00 94.62 183 MET A O 1
ATOM 1474 N N . SER A 1 184 ? -5.226 -5.350 9.145 1.00 95.12 184 SER A N 1
ATOM 1475 C CA . SER A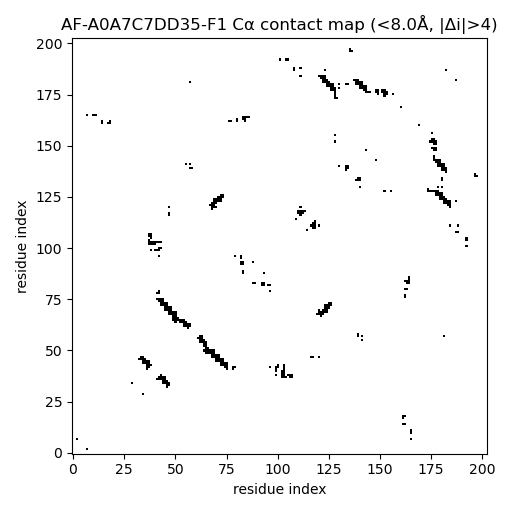 1 184 ? -5.342 -4.621 10.412 1.00 95.12 184 SER A CA 1
ATOM 1476 C C . SER A 1 184 ? -3.998 -4.036 10.836 1.00 95.12 184 SER A C 1
ATOM 1478 O O . SER A 1 184 ? -2.935 -4.563 10.488 1.00 95.12 184 SER A O 1
ATOM 1480 N N . ARG A 1 185 ? -4.040 -2.955 11.619 1.00 94.62 185 ARG A N 1
ATOM 1481 C CA . ARG A 1 185 ? -2.841 -2.350 12.209 1.00 94.62 185 ARG A CA 1
ATOM 1482 C C . ARG A 1 185 ? -2.025 -3.379 12.988 1.00 94.62 185 ARG A C 1
ATOM 1484 O O . ARG A 1 185 ? -0.816 -3.469 12.796 1.00 94.62 185 ARG A O 1
ATOM 1491 N N . GLU A 1 186 ? -2.674 -4.182 13.822 1.00 92.94 186 GLU A N 1
ATOM 1492 C CA . GLU A 1 186 ? -2.019 -5.179 14.675 1.00 92.94 186 GLU A CA 1
ATOM 1493 C C . GLU A 1 186 ? -1.287 -6.223 13.825 1.00 92.94 186 GLU A C 1
ATOM 1495 O O . GLU A 1 186 ? -0.122 -6.539 14.078 1.00 92.94 186 GLU A O 1
ATOM 1500 N N . ARG A 1 187 ? -1.933 -6.702 12.755 1.00 91.38 187 ARG A N 1
ATOM 1501 C CA . ARG A 1 187 ? -1.328 -7.663 11.830 1.00 91.38 187 ARG A CA 1
ATOM 1502 C C . ARG A 1 187 ? -0.152 -7.045 11.077 1.00 91.38 187 ARG A C 1
ATOM 1504 O O . ARG A 1 187 ? 0.892 -7.688 10.971 1.00 91.38 187 ARG A O 1
ATOM 1511 N N . PHE A 1 188 ? -0.279 -5.797 10.631 1.00 92.56 188 PHE A N 1
ATOM 1512 C CA . PHE A 1 188 ? 0.799 -5.078 9.948 1.00 92.56 188 PHE A CA 1
ATOM 1513 C C . PHE A 1 188 ? 2.022 -4.868 10.851 1.00 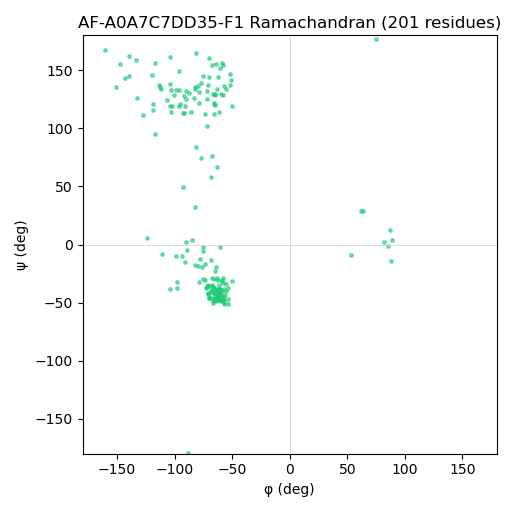92.56 188 PHE A C 1
ATOM 1515 O O . PHE A 1 188 ? 3.156 -5.091 10.423 1.00 92.56 188 PHE A O 1
ATOM 1522 N N . LEU A 1 189 ? 1.800 -4.514 12.119 1.00 92.44 189 LEU A N 1
ATOM 1523 C CA . LEU A 1 189 ? 2.861 -4.372 13.121 1.00 92.44 189 LEU A CA 1
ATOM 1524 C C . LEU A 1 189 ? 3.526 -5.714 13.457 1.00 92.44 189 LEU A C 1
ATOM 1526 O O . LEU A 1 189 ? 4.741 -5.760 13.634 1.00 92.44 189 LEU A O 1
ATOM 1530 N N . SER A 1 190 ? 2.759 -6.809 13.487 1.00 88.19 190 SER A N 1
ATOM 1531 C CA . SER A 1 190 ? 3.285 -8.160 13.738 1.00 88.19 190 SER A CA 1
ATOM 1532 C C . SER A 1 190 ? 4.069 -8.757 12.561 1.00 88.19 190 SER A C 1
ATOM 1534 O O . SER A 1 190 ? 4.809 -9.728 12.728 1.00 88.19 190 SER A O 1
ATOM 1536 N N . MET A 1 191 ? 3.919 -8.198 11.355 1.00 81.50 191 MET A N 1
ATOM 1537 C CA . MET A 1 191 ? 4.619 -8.685 10.173 1.00 81.50 191 MET A CA 1
ATOM 1538 C C . MET A 1 191 ? 6.123 -8.459 10.344 1.00 81.50 191 MET A C 1
ATOM 1540 O O . MET A 1 191 ? 6.571 -7.319 10.429 1.00 81.50 191 MET A O 1
ATOM 1544 N N . SER A 1 192 ? 6.931 -9.517 10.293 1.00 61.66 192 SER A N 1
ATOM 1545 C CA . SER A 1 192 ? 8.386 -9.373 10.179 1.00 61.66 192 SER A CA 1
ATOM 1546 C C . SER A 1 192 ? 8.751 -8.895 8.774 1.00 61.66 192 SER A C 1
ATOM 1548 O O . SER A 1 192 ? 8.416 -9.545 7.786 1.00 61.66 192 SER A O 1
ATOM 1550 N N . SER A 1 193 ? 9.485 -7.788 8.650 1.00 59.22 193 SER A N 1
ATOM 1551 C CA . SER A 1 193 ? 10.131 -7.423 7.379 1.00 59.22 193 SER A CA 1
ATOM 1552 C C . SER A 1 193 ? 11.369 -8.275 7.077 1.00 59.22 193 SER A C 1
ATOM 1554 O O . SER A 1 193 ? 11.958 -8.165 5.998 1.00 59.22 193 SER A O 1
ATOM 1556 N N . SER A 1 194 ? 11.765 -9.135 8.019 1.00 48.59 194 SER A 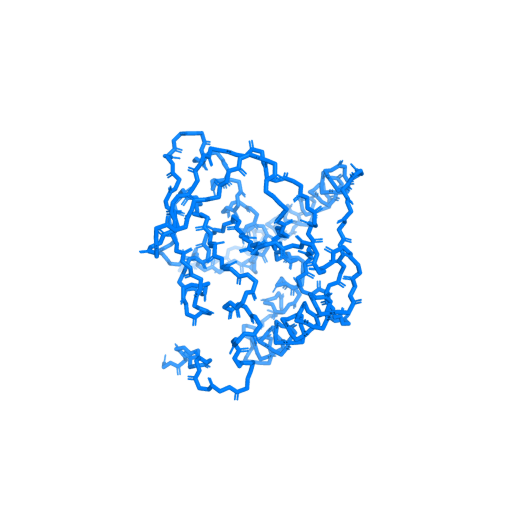N 1
ATOM 1557 C CA . SER A 1 194 ? 13.064 -9.808 8.063 1.00 48.59 194 SER A CA 1
ATOM 1558 C C . SER A 1 194 ? 13.015 -11.316 7.799 1.00 48.59 194 SER A C 1
ATOM 1560 O O . SER A 1 194 ? 14.078 -11.909 7.658 1.00 48.59 194 SER A O 1
ATOM 1562 N N . GLY A 1 195 ? 11.846 -11.963 7.710 1.00 40.22 195 GLY A N 1
ATOM 1563 C CA . GLY A 1 195 ? 11.763 -13.433 7.741 1.00 40.22 195 GLY A CA 1
ATOM 1564 C C . GLY A 1 195 ? 10.988 -14.078 6.591 1.00 40.22 195 GLY A C 1
ATOM 1565 O O . GLY A 1 195 ? 9.770 -13.983 6.548 1.00 40.22 195 GLY A O 1
ATOM 1566 N N . ASN A 1 196 ? 11.702 -14.801 5.716 1.00 41.03 196 ASN A N 1
ATOM 1567 C CA . ASN A 1 196 ? 11.276 -15.941 4.875 1.00 41.03 196 ASN A CA 1
ATOM 1568 C C . ASN A 1 196 ? 10.044 -15.855 3.940 1.00 41.03 196 ASN A C 1
ATOM 1570 O O . ASN A 1 196 ? 9.888 -16.745 3.102 1.00 41.03 196 ASN A O 1
ATOM 1574 N N . THR A 1 197 ? 9.206 -14.819 3.988 1.00 44.78 197 THR A N 1
ATOM 1575 C CA . THR A 1 197 ? 8.052 -14.645 3.077 1.00 44.78 197 THR A CA 1
ATOM 1576 C C . THR A 1 197 ? 8.449 -14.091 1.705 1.00 44.78 197 THR A C 1
ATOM 1578 O O . THR A 1 197 ? 7.739 -14.286 0.720 1.00 44.78 197 THR A O 1
ATOM 1581 N N . TRP A 1 198 ? 9.635 -13.487 1.602 1.00 47.28 198 TRP A N 1
ATOM 1582 C CA . TRP A 1 198 ? 10.198 -12.913 0.375 1.00 47.28 198 TRP A CA 1
ATOM 1583 C C . TRP A 1 198 ? 10.871 -13.934 -0.547 1.00 47.28 198 TRP A C 1
ATOM 1585 O O . TRP A 1 198 ? 11.823 -13.588 -1.248 1.00 47.28 198 TRP A O 1
ATOM 1595 N N . LYS A 1 199 ? 10.395 -15.187 -0.604 1.00 41.69 199 LYS A N 1
ATOM 1596 C CA . LYS A 1 199 ? 10.724 -16.050 -1.750 1.00 41.69 199 LYS A CA 1
ATOM 1597 C C . LYS A 1 199 ? 10.024 -15.463 -2.979 1.00 41.69 199 LYS A C 1
ATOM 1599 O O . LYS A 1 199 ? 8.977 -15.947 -3.410 1.00 41.69 199 LYS A O 1
ATOM 1604 N N . LEU A 1 200 ? 10.579 -14.375 -3.524 1.00 41.78 200 LEU A N 1
ATOM 1605 C CA . LEU A 1 200 ? 10.343 -13.986 -4.903 1.00 41.78 200 LEU A CA 1
ATOM 1606 C C . LEU A 1 200 ? 10.598 -15.251 -5.707 1.00 41.78 200 LEU A C 1
ATOM 1608 O O . LEU A 1 200 ? 11.672 -15.836 -5.610 1.00 41.78 200 LEU A O 1
ATOM 1612 N N . GLY A 1 201 ? 9.566 -15.717 -6.403 1.00 35.25 201 GLY A N 1
ATOM 1613 C CA . GLY A 1 201 ? 9.613 -16.887 -7.269 1.00 35.25 201 GLY A CA 1
ATOM 1614 C C . GLY A 1 201 ? 10.482 -16.627 -8.492 1.00 35.25 201 GLY A C 1
ATOM 1615 O O . GLY A 1 201 ? 9.993 -16.718 -9.608 1.00 35.25 201 GLY A O 1
ATOM 1616 N N . LEU A 1 202 ? 11.746 -16.278 -8.267 1.00 33.47 202 LEU A N 1
ATOM 1617 C CA . LEU A 1 202 ? 12.840 -16.422 -9.204 1.00 33.47 202 LEU A CA 1
ATOM 1618 C C . LEU A 1 202 ? 13.215 -17.910 -9.164 1.00 33.47 202 LEU A C 1
ATOM 1620 O O . LEU A 1 202 ? 14.152 -18.316 -8.479 1.00 33.47 202 LEU A O 1
ATOM 1624 N N . ARG A 1 203 ? 12.371 -18.732 -9.785 1.00 30.30 203 ARG A N 1
ATOM 1625 C CA . ARG A 1 203 ? 12.815 -19.985 -10.389 1.00 30.30 203 ARG A CA 1
ATOM 1626 C C . ARG A 1 203 ? 12.934 -19.732 -11.878 1.00 30.30 203 ARG A C 1
ATOM 1628 O O . ARG A 1 203 ? 12.037 -19.029 -12.397 1.00 30.30 203 ARG A O 1
#

Radius of gyration: 18.07 Å; Cα contacts (8 Å, |Δi|>4): 272; chains: 1; bounding box: 39×38×55 Å